Protein AF-A0A2V7YYT0-F1 (afdb_monomer_lite)

Structure (mmCIF, N/CA/C/O backbone):
data_AF-A0A2V7YYT0-F1
#
_entry.id   AF-A0A2V7YYT0-F1
#
loop_
_atom_site.group_PDB
_atom_site.id
_atom_site.type_symbol
_atom_site.label_atom_id
_atom_site.label_alt_id
_atom_site.label_comp_id
_atom_site.label_asym_id
_atom_site.label_entity_id
_atom_site.label_seq_id
_atom_site.pdbx_PDB_ins_code
_atom_site.Cartn_x
_atom_site.Cartn_y
_atom_site.Cartn_z
_atom_site.occupancy
_atom_site.B_iso_or_equiv
_atom_site.auth_seq_id
_atom_site.auth_comp_id
_atom_site.auth_asym_id
_atom_site.auth_atom_id
_atom_site.pdbx_PDB_model_num
ATOM 1 N N . MET A 1 1 ? 8.915 36.244 17.496 1.00 51.34 1 MET A N 1
ATOM 2 C CA . MET A 1 1 ? 7.707 35.453 17.807 1.00 51.34 1 MET A CA 1
ATOM 3 C C . MET A 1 1 ? 8.054 34.555 18.987 1.00 51.34 1 MET A C 1
ATOM 5 O O . MET A 1 1 ? 8.880 33.665 18.824 1.00 51.34 1 MET A O 1
ATOM 9 N N . GLU A 1 2 ? 7.574 34.876 20.192 1.00 51.69 2 GLU A N 1
ATOM 10 C CA . GLU A 1 2 ? 7.856 34.075 21.394 1.00 51.69 2 GLU A CA 1
ATOM 11 C C . GLU A 1 2 ? 7.259 32.673 21.225 1.00 51.69 2 GLU A C 1
ATOM 13 O O . GLU A 1 2 ? 6.093 32.536 20.855 1.00 51.69 2 GLU A O 1
ATOM 18 N N . ARG A 1 3 ? 8.057 31.622 21.455 1.00 56.03 3 ARG A N 1
ATOM 19 C CA . ARG A 1 3 ? 7.531 30.253 21.466 1.00 56.03 3 ARG A CA 1
ATOM 20 C C . ARG A 1 3 ? 6.535 30.138 22.625 1.00 56.03 3 ARG A C 1
ATOM 22 O O . ARG A 1 3 ? 6.906 30.515 23.739 1.00 56.03 3 ARG A O 1
ATOM 29 N N . PRO A 1 4 ? 5.318 29.616 22.404 1.00 59.81 4 PRO A N 1
ATOM 30 C CA . PRO A 1 4 ? 4.371 29.391 23.488 1.00 59.81 4 PRO A CA 1
ATOM 31 C C . PRO A 1 4 ? 5.014 28.490 24.551 1.00 59.81 4 PRO A C 1
ATOM 33 O O . PRO A 1 4 ? 5.373 27.342 24.288 1.00 59.81 4 PRO A O 1
ATOM 36 N N . ARG A 1 5 ? 5.229 29.049 25.747 1.00 57.53 5 ARG A N 1
ATOM 37 C CA . ARG A 1 5 ? 5.761 28.323 26.905 1.00 57.53 5 ARG A CA 1
ATOM 38 C C . ARG A 1 5 ? 4.632 27.464 27.481 1.00 57.53 5 ARG A C 1
ATOM 40 O O . ARG A 1 5 ? 3.531 27.968 27.667 1.00 57.53 5 ARG A O 1
ATOM 47 N N . GLY A 1 6 ? 4.908 26.192 27.770 1.00 76.25 6 GLY A N 1
ATOM 48 C CA . GLY A 1 6 ? 3.960 25.297 28.449 1.00 76.25 6 GLY A CA 1
ATOM 49 C C . GLY A 1 6 ? 3.111 24.390 27.552 1.00 76.25 6 GLY A C 1
ATOM 50 O O . GLY A 1 6 ? 2.166 23.790 28.052 1.00 76.25 6 GLY A O 1
ATOM 51 N N . ILE A 1 7 ? 3.427 24.247 26.259 1.00 82.19 7 ILE A N 1
ATOM 52 C CA . ILE A 1 7 ? 2.789 23.209 25.434 1.00 82.19 7 ILE A CA 1
ATOM 53 C C . ILE A 1 7 ? 3.370 21.851 25.817 1.00 82.19 7 ILE A C 1
ATOM 55 O O . ILE A 1 7 ? 4.554 21.584 25.609 1.00 82.19 7 ILE A O 1
ATOM 59 N N . GLU A 1 8 ? 2.524 20.990 26.366 1.00 87.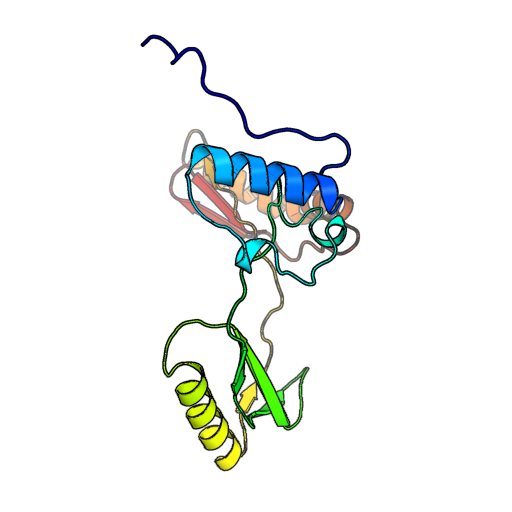75 8 GLU A N 1
ATOM 60 C CA . GLU A 1 8 ? 2.893 19.619 26.672 1.00 87.75 8 GLU A CA 1
ATOM 61 C C . GLU A 1 8 ? 2.964 18.773 25.396 1.00 87.75 8 GLU A C 1
ATOM 63 O O . GLU A 1 8 ? 2.088 18.836 24.532 1.00 87.75 8 GLU A O 1
ATOM 68 N N . LEU A 1 9 ? 4.025 17.978 25.272 1.00 91.88 9 LEU A N 1
ATOM 69 C CA . LEU A 1 9 ? 4.247 17.113 24.119 1.00 91.88 9 LEU A CA 1
ATOM 70 C C . LEU A 1 9 ? 3.553 15.760 24.308 1.00 91.88 9 LEU A C 1
ATOM 72 O O . LEU A 1 9 ? 3.385 15.289 25.432 1.00 91.88 9 LEU A O 1
ATOM 76 N N . VAL A 1 10 ? 3.218 15.103 23.194 1.00 94.06 10 VAL A N 1
ATOM 77 C CA . VAL A 1 10 ? 2.684 13.733 23.206 1.00 94.06 10 VAL A CA 1
ATOM 78 C C . VAL A 1 10 ? 3.658 12.801 23.952 1.00 94.06 10 VAL A C 1
ATOM 80 O O . VAL A 1 10 ? 4.853 12.810 23.630 1.00 94.06 10 VAL A O 1
ATOM 83 N N . PRO A 1 11 ? 3.191 11.980 24.916 1.00 93.12 11 PRO A N 1
ATOM 84 C CA . PRO A 1 11 ? 4.057 11.119 25.708 1.00 93.12 11 PRO A CA 1
ATOM 85 C C . PRO A 1 11 ? 4.829 10.123 24.843 1.00 93.12 11 PRO A C 1
ATOM 87 O O . PRO A 1 11 ? 4.240 9.261 24.183 1.00 93.12 11 PRO A O 1
ATOM 90 N N . ARG A 1 12 ? 6.160 10.206 24.902 1.00 91.19 12 ARG A N 1
ATOM 91 C CA . ARG A 1 12 ? 7.058 9.169 24.387 1.00 91.19 12 ARG A CA 1
ATOM 92 C C . ARG A 1 12 ? 7.276 8.134 25.481 1.00 91.19 12 ARG A C 1
ATOM 94 O O . ARG A 1 12 ? 7.637 8.493 26.597 1.00 91.19 12 ARG A O 1
ATOM 101 N N . LEU A 1 13 ? 6.993 6.879 25.161 1.00 90.81 13 LEU A N 1
ATOM 102 C CA . LEU A 1 13 ? 6.992 5.759 26.097 1.00 90.81 13 LEU A CA 1
ATOM 103 C C . LEU A 1 13 ? 7.980 4.714 25.584 1.00 90.81 13 LEU A C 1
ATOM 105 O O . LEU A 1 13 ? 7.958 4.434 24.387 1.00 90.81 13 LEU A O 1
ATOM 109 N N . ASP A 1 14 ? 8.808 4.153 26.464 1.00 88.88 14 ASP A N 1
ATOM 110 C CA . ASP A 1 14 ? 9.845 3.184 26.074 1.00 88.88 14 ASP A CA 1
ATOM 111 C C . ASP A 1 14 ? 9.228 1.914 25.469 1.00 88.88 14 ASP A C 1
ATOM 113 O O . ASP A 1 14 ? 9.654 1.435 24.421 1.00 88.88 14 ASP A O 1
ATOM 117 N N . ASP A 1 15 ? 8.138 1.434 26.066 1.00 90.62 15 ASP A N 1
ATOM 118 C CA . ASP A 1 15 ? 7.326 0.336 25.546 1.00 90.62 15 ASP A CA 1
ATOM 119 C C . ASP A 1 15 ? 6.125 0.871 24.752 1.00 90.62 15 ASP A C 1
ATOM 121 O O . ASP A 1 15 ? 4.969 0.763 25.156 1.00 90.62 15 ASP A O 1
ATOM 125 N N . ALA A 1 16 ? 6.393 1.551 23.637 1.00 91.44 16 ALA A N 1
ATOM 126 C CA . ALA A 1 16 ? 5.379 2.314 22.908 1.00 91.44 16 ALA A CA 1
ATOM 127 C C . ALA A 1 16 ? 4.196 1.484 22.357 1.00 91.44 16 ALA A C 1
ATOM 129 O O . ALA A 1 16 ? 3.174 2.059 21.978 1.00 91.44 16 ALA A O 1
ATOM 130 N N . TYR A 1 17 ? 4.290 0.164 22.282 1.00 96.25 17 TYR A N 1
ATOM 131 C CA . TYR A 1 17 ? 3.288 -0.644 21.586 1.00 96.25 17 TYR A CA 1
ATOM 132 C C . TYR A 1 17 ? 2.515 -1.581 22.510 1.00 96.25 17 TYR A C 1
ATOM 134 O O . TYR A 1 17 ? 1.560 -2.206 22.057 1.00 96.25 17 TYR A O 1
ATOM 142 N N . SER A 1 18 ? 2.812 -1.614 23.812 1.00 96.31 18 SER A N 1
ATOM 143 C CA . SER A 1 18 ? 1.952 -2.333 24.749 1.00 96.31 18 SER A CA 1
ATOM 144 C C . SER A 1 18 ? 0.575 -1.697 24.902 1.00 96.31 18 SER A C 1
ATOM 146 O O . SER A 1 18 ? 0.373 -0.485 24.753 1.00 96.31 18 SER A O 1
ATOM 148 N N . ALA A 1 19 ? -0.393 -2.540 25.266 1.00 95.31 19 ALA A N 1
ATOM 149 C CA . ALA A 1 19 ? -1.761 -2.119 25.545 1.00 95.31 19 ALA A CA 1
ATOM 150 C C . ALA A 1 19 ? -1.822 -1.004 26.607 1.00 95.31 19 ALA A C 1
ATOM 152 O O . ALA A 1 19 ? -2.634 -0.084 26.487 1.00 95.31 19 ALA A O 1
ATOM 153 N N . GLU A 1 20 ? -0.941 -1.047 27.612 1.00 95.94 20 GLU A N 1
ATOM 154 C CA . GLU A 1 20 ? -0.853 -0.018 28.649 1.00 95.94 20 GLU A CA 1
ATOM 155 C C . GLU A 1 20 ? -0.394 1.327 28.078 1.00 95.94 20 GLU A C 1
ATOM 157 O O . GLU A 1 20 ? -1.047 2.346 28.313 1.00 95.94 20 GLU A O 1
ATOM 162 N N . SER A 1 21 ? 0.680 1.338 27.287 1.00 97.06 21 SER A N 1
ATOM 163 C CA . SER A 1 21 ? 1.203 2.550 26.652 1.00 97.06 21 SER A CA 1
ATOM 164 C C . SER A 1 21 ? 0.218 3.177 25.672 1.00 97.06 21 SER A C 1
ATOM 166 O O . SER A 1 21 ? 0.033 4.399 25.672 1.00 97.06 21 SER A O 1
ATOM 168 N N . ILE A 1 22 ? -0.464 2.348 24.879 1.00 97.44 22 ILE A N 1
ATOM 169 C CA . ILE A 1 22 ? -1.539 2.784 23.981 1.00 97.44 22 ILE A CA 1
ATOM 170 C C . ILE A 1 22 ? -2.674 3.424 24.788 1.00 97.44 22 ILE A C 1
ATOM 172 O O . ILE A 1 22 ? -3.104 4.541 24.489 1.00 97.44 22 ILE A O 1
ATOM 176 N N . ALA A 1 23 ? -3.136 2.757 25.850 1.00 96.69 23 ALA A N 1
ATOM 177 C CA . ALA A 1 23 ? -4.201 3.273 26.704 1.00 96.69 23 ALA A CA 1
ATOM 178 C C . ALA A 1 23 ? -3.786 4.553 27.446 1.00 96.69 23 ALA A C 1
ATOM 180 O O . ALA A 1 23 ? -4.596 5.468 27.586 1.00 96.69 23 ALA A O 1
ATOM 181 N N . ARG A 1 24 ? -2.528 4.652 27.890 1.00 97.31 24 ARG A N 1
ATOM 182 C CA . ARG A 1 24 ? -1.974 5.849 28.535 1.00 97.31 24 ARG A CA 1
ATOM 183 C C . ARG A 1 24 ? -1.953 7.034 27.576 1.00 97.31 24 ARG A C 1
ATOM 185 O O . ARG A 1 24 ? -2.376 8.118 27.966 1.00 97.31 24 ARG A O 1
ATOM 192 N N . ARG A 1 25 ? -1.514 6.839 26.327 1.00 97.44 25 ARG A N 1
ATOM 193 C CA . ARG A 1 25 ? -1.573 7.897 25.306 1.00 97.44 25 ARG A CA 1
ATOM 194 C C . ARG A 1 25 ? -3.003 8.285 24.951 1.00 97.44 25 ARG A C 1
ATOM 196 O O . ARG A 1 25 ? -3.270 9.473 24.795 1.00 97.44 25 ARG A O 1
ATOM 203 N N . ARG A 1 26 ? -3.923 7.318 24.876 1.00 97.56 26 ARG A N 1
ATOM 204 C CA . ARG A 1 26 ? -5.348 7.603 24.663 1.00 97.56 26 ARG A CA 1
ATOM 205 C C . ARG A 1 26 ? -5.920 8.468 25.790 1.00 97.56 26 ARG A C 1
ATOM 207 O O . ARG A 1 26 ? -6.460 9.526 25.500 1.00 97.56 26 ARG A O 1
ATOM 214 N N . ARG A 1 27 ? -5.710 8.091 27.057 1.00 97.31 2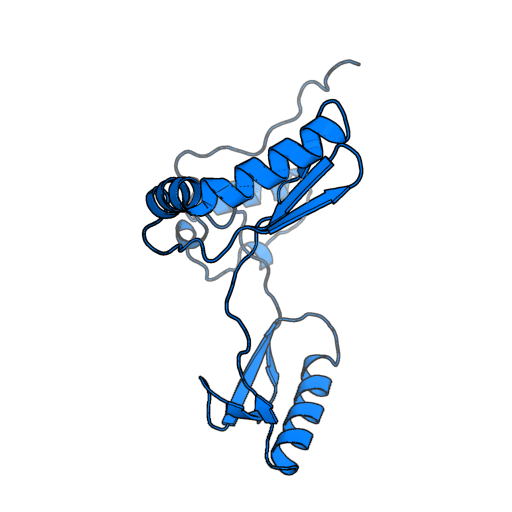7 ARG A N 1
ATOM 215 C CA . ARG A 1 27 ? -6.148 8.899 28.212 1.00 97.31 27 ARG A CA 1
ATOM 216 C C . ARG A 1 27 ? -5.560 10.307 28.183 1.00 97.31 27 ARG A C 1
ATOM 218 O O . ARG A 1 27 ? -6.279 11.277 28.378 1.00 97.31 27 ARG A O 1
ATOM 225 N N . TRP A 1 28 ? -4.271 10.422 27.857 1.00 97.25 28 TRP A N 1
ATOM 226 C CA . TRP A 1 28 ? -3.597 11.714 27.741 1.00 97.25 28 TRP A CA 1
ATOM 227 C C . TRP A 1 28 ? -4.290 12.644 26.728 1.00 97.25 28 TRP A C 1
ATOM 229 O O . TRP A 1 28 ? -4.472 13.828 27.013 1.00 97.25 28 TRP A O 1
ATOM 239 N N . ILE A 1 29 ? -4.720 12.144 25.563 1.00 97.25 29 ILE A N 1
ATOM 240 C CA . ILE A 1 29 ? -5.427 12.992 24.589 1.00 97.25 29 ILE A CA 1
ATOM 241 C C . ILE A 1 29 ? -6.892 13.249 24.986 1.00 97.25 29 ILE A C 1
ATOM 243 O O . ILE A 1 29 ? -7.389 14.354 24.761 1.00 97.25 29 ILE A O 1
ATOM 247 N N . GLU A 1 30 ? -7.570 12.292 25.627 1.00 97.62 30 GLU A N 1
ATOM 248 C CA . GLU A 1 30 ? -8.933 12.473 26.159 1.00 97.62 30 GLU A CA 1
ATOM 249 C C . GLU A 1 30 ? -8.979 13.597 27.209 1.00 97.62 30 GLU A C 1
ATOM 251 O O . GLU A 1 30 ? -9.797 14.506 27.098 1.00 97.62 30 GLU A O 1
ATOM 256 N N . GLU A 1 31 ? -8.042 13.616 28.163 1.00 96.75 31 GLU A N 1
ATOM 257 C CA . GLU A 1 31 ? -7.941 14.653 29.207 1.00 96.75 31 GLU A CA 1
ATOM 258 C C . GLU A 1 31 ? -7.771 16.070 28.638 1.00 96.75 31 GLU A C 1
ATOM 260 O O . GLU A 1 31 ? -8.268 17.039 29.207 1.00 96.75 31 GLU A O 1
ATOM 265 N N . ARG A 1 32 ? -7.067 16.200 27.509 1.00 95.12 32 ARG A N 1
ATOM 266 C CA . ARG A 1 32 ? -6.755 17.499 26.884 1.00 95.12 32 ARG A CA 1
ATOM 267 C C . ARG A 1 32 ? -7.850 18.001 25.960 1.00 95.12 32 ARG A C 1
ATOM 269 O O . ARG A 1 32 ? -7.988 19.206 25.778 1.00 95.12 32 ARG A O 1
ATOM 276 N N . THR A 1 33 ? -8.592 17.086 25.348 1.00 95.75 33 THR A N 1
ATOM 277 C CA . THR A 1 33 ? -9.635 17.423 24.370 1.00 95.75 33 THR A CA 1
ATOM 278 C C . THR A 1 33 ? -11.035 17.406 24.973 1.00 95.75 33 THR A C 1
ATOM 280 O O . THR A 1 33 ? -11.950 17.980 24.389 1.00 95.75 33 THR A O 1
ATOM 283 N N . GLY A 1 34 ? -11.223 16.734 26.113 1.00 96.75 34 GLY A N 1
ATOM 284 C CA . GLY A 1 34 ? -12.538 16.441 26.683 1.00 96.75 34 GLY A CA 1
ATOM 285 C C . GLY A 1 34 ? -13.351 15.425 25.870 1.00 96.75 34 GLY A C 1
ATOM 286 O O . GLY A 1 34 ? -14.498 15.149 26.218 1.00 96.75 34 GLY A O 1
ATOM 287 N N . ALA A 1 35 ? -12.794 14.871 24.787 1.00 97.06 35 ALA A N 1
ATOM 288 C CA . ALA A 1 35 ? -13.464 13.881 23.954 1.00 97.06 35 ALA A CA 1
ATOM 289 C C . ALA A 1 35 ? -13.362 12.481 24.574 1.00 97.06 35 ALA A C 1
ATOM 291 O O . ALA A 1 35 ? -12.360 12.138 25.194 1.00 97.06 35 ALA A O 1
ATOM 292 N N . SER A 1 36 ? -14.378 11.646 24.347 1.00 96.81 36 SER A N 1
ATOM 293 C CA . SER A 1 36 ? -14.308 10.213 24.645 1.00 96.81 36 SER A CA 1
ATOM 294 C C . SER A 1 36 ? -13.848 9.439 23.413 1.00 96.81 36 SER A C 1
ATOM 296 O O . SER A 1 36 ? -14.412 9.584 22.328 1.00 96.81 36 SER A O 1
ATOM 298 N N . LEU A 1 37 ? -12.854 8.574 23.591 1.00 97.44 37 LEU A N 1
ATOM 299 C CA . LEU A 1 37 ? -12.274 7.720 22.557 1.00 97.44 37 LEU A CA 1
ATOM 300 C C . LEU A 1 37 ? -12.570 6.237 22.823 1.00 97.44 37 LEU A C 1
ATOM 302 O O . LEU A 1 37 ? -11.784 5.357 22.463 1.00 97.44 37 LEU A O 1
ATOM 306 N N . ALA A 1 38 ? -13.727 5.940 23.423 1.00 96.62 38 ALA A N 1
ATOM 307 C CA . ALA A 1 38 ? -14.129 4.583 23.793 1.00 96.62 38 ALA A CA 1
ATOM 308 C C . ALA A 1 38 ? -14.079 3.597 22.608 1.00 96.62 38 ALA A C 1
ATOM 310 O O . ALA A 1 38 ? -13.479 2.529 22.720 1.00 96.62 38 ALA A O 1
ATOM 311 N N . HIS A 1 39 ? -14.633 3.970 21.448 1.00 97.25 39 HIS A N 1
ATOM 312 C CA . HIS A 1 39 ? -14.637 3.108 20.256 1.00 97.25 39 HIS A CA 1
ATOM 313 C C . HIS A 1 39 ? -13.270 2.991 19.579 1.00 97.25 39 HIS A C 1
ATOM 315 O O . HIS A 1 39 ? -12.978 1.949 18.997 1.00 97.25 39 HIS A O 1
ATOM 321 N N . VAL A 1 40 ? -12.425 4.020 19.698 1.00 97.38 40 VAL A N 1
ATOM 322 C CA . VAL A 1 40 ? -11.028 3.959 19.244 1.00 97.38 40 VAL A CA 1
ATOM 323 C C . VAL A 1 40 ? -10.247 2.973 20.102 1.00 97.38 40 VAL A C 1
ATOM 325 O O . VAL A 1 40 ? -9.395 2.255 19.591 1.00 97.38 40 VAL A O 1
ATOM 328 N N . GLY A 1 41 ? -10.546 2.919 21.403 1.00 96.31 41 GLY A N 1
ATOM 329 C CA . GLY A 1 41 ? -9.909 2.012 22.347 1.00 96.31 41 GLY A CA 1
ATOM 330 C C . GLY A 1 41 ? -10.437 0.583 22.371 1.00 96.31 41 GLY A C 1
ATOM 331 O O . GLY A 1 41 ? -9.774 -0.280 22.943 1.00 96.31 41 GLY A O 1
ATOM 332 N N . ALA A 1 42 ? -11.580 0.329 21.739 1.00 96.19 42 ALA A N 1
ATOM 333 C CA . ALA A 1 42 ? -12.190 -0.986 21.600 1.00 96.19 42 ALA A CA 1
ATOM 334 C C . ALA A 1 42 ? -11.780 -1.629 20.265 1.00 96.19 42 ALA A C 1
ATOM 336 O O . ALA A 1 42 ? -12.567 -1.707 19.323 1.00 96.19 42 ALA A O 1
ATOM 337 N N . PHE A 1 43 ? -10.526 -2.069 20.182 1.00 94.88 43 PHE A N 1
ATOM 338 C CA . PHE A 1 43 ? -9.950 -2.700 18.994 1.00 94.88 43 PHE A CA 1
ATOM 339 C C . PHE A 1 43 ? -9.390 -4.083 19.330 1.00 94.88 43 PHE A C 1
ATOM 341 O O . PHE A 1 43 ? -9.001 -4.356 20.462 1.00 94.88 43 PHE A O 1
ATOM 348 N N . SER A 1 44 ? -9.340 -4.957 18.326 1.00 94.31 44 SER A N 1
ATOM 349 C CA . SER A 1 44 ? -8.812 -6.323 18.445 1.00 94.31 44 SER A CA 1
ATOM 350 C C . SER A 1 44 ? -7.380 -6.474 17.919 1.00 94.31 44 SER A C 1
ATOM 352 O O . SER A 1 44 ? -6.827 -7.571 17.950 1.00 94.31 44 SER A O 1
ATOM 354 N N . LEU A 1 45 ? -6.792 -5.403 17.376 1.00 93.19 45 LEU A N 1
ATOM 355 C CA . LEU A 1 45 ? -5.433 -5.420 16.844 1.00 93.19 45 LEU A CA 1
ATOM 356 C C . LEU A 1 45 ? -4.421 -5.439 17.992 1.00 93.19 45 LEU A C 1
ATOM 358 O O . LEU A 1 45 ? -4.415 -4.540 18.822 1.00 93.19 45 LEU A O 1
ATOM 362 N N . ASP A 1 46 ? -3.545 -6.438 18.012 1.00 93.38 46 ASP A N 1
ATOM 363 C CA . ASP A 1 46 ? -2.416 -6.454 18.938 1.00 93.38 46 ASP A CA 1
ATOM 364 C C . ASP A 1 46 ? -1.483 -5.258 18.681 1.00 93.38 46 ASP A C 1
ATOM 366 O O . ASP A 1 46 ? -1.173 -4.931 17.532 1.00 93.38 46 ASP A O 1
ATOM 370 N N . GLY A 1 47 ? -1.049 -4.600 19.753 1.00 94.00 47 GLY A N 1
ATOM 371 C CA . GLY A 1 47 ? -0.272 -3.370 19.681 1.00 94.00 47 GLY A CA 1
ATOM 372 C C . GLY A 1 47 ? 1.090 -3.568 19.017 1.00 94.00 47 GLY A C 1
ATOM 373 O O . GLY A 1 47 ? 1.504 -2.722 18.226 1.00 94.00 47 GLY A O 1
ATOM 374 N N . GLU A 1 48 ? 1.736 -4.725 19.195 1.00 94.62 48 GLU A N 1
ATOM 375 C CA . GLU A 1 48 ? 2.988 -5.031 18.485 1.00 94.62 48 GLU A CA 1
ATOM 376 C C . GLU A 1 48 ? 2.798 -5.124 16.966 1.00 94.62 48 GLU A C 1
ATOM 378 O O . GLU A 1 48 ? 3.694 -4.764 16.204 1.00 94.62 48 GLU A O 1
ATOM 383 N N . ARG A 1 49 ? 1.602 -5.492 16.488 1.00 95.25 49 ARG A N 1
ATOM 384 C CA . ARG A 1 49 ? 1.291 -5.481 15.047 1.00 95.25 49 ARG A CA 1
ATOM 385 C C . ARG A 1 49 ? 1.138 -4.067 14.482 1.00 95.25 49 ARG A C 1
ATOM 387 O O . ARG A 1 49 ? 1.130 -3.900 13.265 1.00 95.25 49 ARG A O 1
ATOM 394 N N . MET A 1 50 ? 1.031 -3.047 15.333 1.00 95.25 50 MET A N 1
ATOM 395 C CA . MET A 1 50 ? 1.041 -1.643 14.913 1.00 95.25 50 MET A CA 1
ATOM 396 C C . MET A 1 50 ? 2.465 -1.130 14.635 1.00 95.25 50 MET A C 1
ATOM 398 O O . MET A 1 50 ? 2.623 -0.101 13.975 1.00 95.25 50 MET A O 1
ATOM 402 N N . ARG A 1 51 ? 3.506 -1.843 15.087 1.00 94.81 51 ARG A N 1
ATOM 403 C CA . ARG A 1 51 ? 4.905 -1.451 14.888 1.00 94.81 51 ARG A CA 1
ATOM 404 C C . ARG A 1 51 ? 5.262 -1.428 13.402 1.00 94.81 51 ARG A C 1
ATOM 406 O O . ARG A 1 51 ? 5.054 -2.403 12.688 1.00 94.81 51 ARG A O 1
ATOM 413 N N . GLY A 1 52 ? 5.806 -0.297 12.953 1.00 94.88 52 GLY A N 1
ATOM 414 C CA . GLY A 1 52 ? 6.134 -0.052 11.544 1.00 94.88 52 GLY A CA 1
ATOM 415 C C . GLY A 1 52 ? 4.943 0.375 10.678 1.00 94.88 52 GLY A C 1
ATOM 416 O O . GLY A 1 52 ? 5.152 0.714 9.520 1.00 94.88 52 GLY A O 1
ATOM 417 N N . ASN A 1 53 ? 3.723 0.391 11.230 1.00 96.44 53 ASN A N 1
ATOM 418 C CA . ASN A 1 53 ? 2.518 0.858 10.539 1.00 96.44 53 ASN A CA 1
ATOM 419 C C . ASN A 1 53 ? 2.041 2.231 11.039 1.00 96.44 53 ASN A C 1
ATOM 421 O O . ASN A 1 53 ? 1.395 2.958 10.290 1.00 96.44 53 ASN A O 1
ATOM 425 N N . ILE A 1 54 ? 2.303 2.568 12.308 1.00 96.06 54 ILE A N 1
ATOM 426 C CA . ILE A 1 54 ? 1.890 3.838 12.920 1.00 96.06 54 ILE A CA 1
ATOM 427 C C . ILE A 1 54 ? 2.774 4.196 14.122 1.00 96.06 54 ILE A C 1
ATOM 429 O O . ILE A 1 54 ? 3.179 3.320 14.890 1.00 96.06 54 ILE A O 1
ATOM 433 N N . GLU A 1 55 ? 3.015 5.487 14.344 1.00 95.06 55 GLU A N 1
ATOM 434 C CA . GLU A 1 55 ? 3.650 6.011 15.555 1.00 95.06 55 GLU A CA 1
ATOM 435 C C . GLU A 1 55 ? 2.612 6.480 16.586 1.00 95.06 55 GLU A C 1
ATOM 437 O O . GLU A 1 55 ? 1.522 6.936 16.252 1.00 95.06 55 GLU A O 1
ATOM 442 N N . ASN A 1 56 ? 2.970 6.433 17.873 1.00 95.81 56 ASN A N 1
ATOM 443 C CA . ASN A 1 56 ? 2.119 6.898 18.977 1.00 95.81 56 ASN A CA 1
ATOM 444 C C . ASN A 1 56 ? 0.662 6.364 18.957 1.00 95.81 56 ASN A C 1
ATOM 446 O O . ASN A 1 56 ? -0.266 7.142 19.194 1.00 95.81 56 ASN A O 1
ATOM 450 N N . PRO A 1 57 ? 0.425 5.051 18.759 1.00 97.12 57 PRO A N 1
ATOM 451 C CA . PRO A 1 57 ? -0.929 4.498 18.674 1.00 97.12 57 PRO A CA 1
ATOM 452 C C . PRO A 1 57 ? -1.822 4.815 19.889 1.00 97.12 57 PRO A C 1
ATOM 454 O O . PRO A 1 57 ? -1.423 4.642 21.037 1.00 97.12 57 PRO A O 1
ATOM 457 N N . ILE A 1 58 ? -3.069 5.225 19.652 1.00 97.38 58 ILE A N 1
ATOM 458 C CA . ILE A 1 58 ? -4.104 5.383 20.703 1.00 97.38 58 ILE A CA 1
ATOM 459 C C . ILE A 1 58 ? -5.231 4.344 20.590 1.00 97.38 58 ILE A C 1
ATOM 461 O O . ILE A 1 58 ? -6.120 4.274 21.443 1.00 97.38 58 ILE A O 1
ATOM 465 N N . GLY A 1 59 ? -5.175 3.517 19.548 1.00 97.00 59 GLY A N 1
ATOM 466 C CA . GLY A 1 59 ? -6.146 2.487 19.216 1.00 97.00 59 GLY A CA 1
ATOM 467 C C . GLY A 1 59 ? -6.307 2.362 17.706 1.00 97.00 59 GLY A C 1
ATOM 468 O O . GLY A 1 59 ? -5.341 2.585 16.977 1.00 97.00 59 GLY A O 1
ATOM 469 N N . ALA A 1 60 ? -7.508 2.027 17.238 1.00 97.38 60 ALA A N 1
ATOM 470 C CA . ALA A 1 60 ? -7.794 1.869 15.813 1.00 97.38 60 ALA A CA 1
ATOM 471 C C . ALA A 1 60 ? -9.168 2.435 15.435 1.00 97.38 60 ALA A C 1
ATOM 473 O O . ALA A 1 60 ? -10.090 2.471 16.247 1.00 97.38 60 ALA A O 1
ATOM 474 N N . VAL A 1 61 ? -9.312 2.852 14.177 1.00 96.81 61 VAL A N 1
ATOM 475 C CA . VAL A 1 61 ? -10.617 3.171 13.585 1.00 96.81 61 VAL A CA 1
ATOM 476 C C . VAL A 1 61 ? -11.281 1.886 13.100 1.00 96.81 61 VAL A C 1
ATOM 478 O O . VAL A 1 61 ? -10.635 1.024 12.507 1.00 96.81 61 VAL A O 1
ATOM 481 N N . GLN A 1 62 ? -12.588 1.781 13.327 1.00 95.81 62 GLN A N 1
ATOM 482 C CA . GLN A 1 62 ? -13.418 0.720 12.766 1.00 95.81 62 GLN A CA 1
ATOM 483 C C . GLN A 1 62 ? -13.936 1.163 11.395 1.00 95.81 62 GLN A C 1
ATOM 485 O O . GLN A 1 62 ? -14.537 2.230 11.274 1.00 95.81 62 GLN A O 1
ATOM 490 N N . MET A 1 63 ? -13.707 0.346 10.369 1.00 97.19 63 MET A N 1
ATOM 491 C CA . MET A 1 63 ? -14.182 0.597 9.009 1.00 97.19 63 MET A CA 1
ATOM 492 C C . MET A 1 63 ? -15.289 -0.409 8.669 1.00 97.19 63 MET A C 1
ATOM 494 O O . MET A 1 63 ? -15.041 -1.612 8.801 1.00 97.19 63 MET A O 1
ATOM 498 N N . PRO A 1 64 ? -16.491 0.024 8.238 1.00 97.88 64 PRO A N 1
ATOM 499 C CA . PRO A 1 64 ? -17.517 -0.905 7.783 1.00 97.88 64 PRO A CA 1
ATOM 500 C C . PRO A 1 64 ? -17.004 -1.749 6.614 1.00 97.88 64 PRO A C 1
ATOM 502 O O . PRO A 1 64 ? -16.368 -1.232 5.695 1.00 97.88 64 PRO A O 1
ATOM 505 N N . LEU A 1 65 ? -17.288 -3.050 6.657 1.00 98.25 65 LEU A N 1
ATOM 506 C CA . LEU A 1 65 ? -16.834 -4.025 5.672 1.00 98.25 65 LEU A CA 1
ATOM 507 C C . LEU A 1 65 ? -18.044 -4.716 5.040 1.00 98.25 65 LEU A C 1
ATOM 509 O O . LEU A 1 65 ? -18.845 -5.337 5.738 1.00 98.25 65 LEU A O 1
ATOM 513 N N . GLY A 1 66 ? -18.173 -4.598 3.722 1.00 98.44 66 GLY A N 1
ATOM 514 C CA . GLY A 1 66 ? -19.173 -5.298 2.920 1.00 98.44 66 GLY A CA 1
ATOM 515 C C . GLY A 1 66 ? -18.545 -6.357 2.019 1.00 98.44 66 GLY A C 1
ATOM 516 O O . GLY A 1 66 ? -17.325 -6.439 1.890 1.00 98.44 66 GLY A O 1
ATOM 517 N N . VAL A 1 67 ? -19.389 -7.151 1.363 1.00 98.62 67 VAL A N 1
ATOM 518 C CA . VAL A 1 67 ? -18.975 -8.141 0.359 1.00 98.62 67 VAL A CA 1
ATOM 519 C C . VAL A 1 67 ? -19.767 -7.897 -0.923 1.00 98.62 67 VAL A C 1
ATOM 521 O O . VAL A 1 67 ? -20.992 -7.796 -0.875 1.00 98.62 67 VAL A O 1
ATOM 524 N N . ALA A 1 68 ? -19.074 -7.808 -2.058 1.00 98.69 68 ALA A N 1
ATOM 525 C CA . ALA A 1 68 ? -19.668 -7.691 -3.387 1.00 98.69 68 ALA A CA 1
ATOM 526 C C . ALA A 1 68 ? -19.362 -8.940 -4.227 1.00 98.69 68 ALA A C 1
ATOM 528 O O . ALA A 1 68 ? -18.253 -9.471 -4.195 1.00 98.69 68 ALA A O 1
ATOM 529 N N . GLY A 1 69 ? -20.346 -9.420 -4.983 1.00 98.00 69 GLY A N 1
ATOM 530 C CA . GLY A 1 69 ? -20.195 -10.576 -5.862 1.00 98.00 69 GLY A CA 1
ATOM 531 C C . GLY A 1 69 ? -21.527 -11.286 -6.114 1.00 98.00 69 GLY A C 1
ATOM 532 O O . GLY A 1 69 ? -22.569 -10.800 -5.674 1.00 98.00 69 GLY A O 1
ATOM 533 N N . PRO A 1 70 ? -21.514 -12.443 -6.793 1.00 98.38 70 PRO A N 1
ATOM 534 C CA . PRO A 1 70 ? -20.340 -13.117 -7.356 1.00 98.38 70 PRO A CA 1
ATOM 535 C C . PRO A 1 70 ? -19.737 -12.386 -8.567 1.00 98.38 70 PRO A C 1
ATOM 537 O O . PRO A 1 70 ? -20.471 -11.825 -9.383 1.00 98.38 70 PRO A O 1
ATOM 540 N N . LEU A 1 71 ? -18.409 -12.453 -8.709 1.00 98.62 71 LEU A N 1
ATOM 541 C CA . LEU A 1 71 ? -17.675 -12.087 -9.924 1.00 98.62 71 LEU A CA 1
ATOM 542 C C . LEU A 1 71 ? -16.967 -13.320 -10.500 1.00 98.62 71 LEU A C 1
ATOM 544 O O . LEU A 1 71 ? -16.027 -13.831 -9.893 1.00 98.62 71 LEU A O 1
ATOM 548 N N . LEU A 1 72 ? -17.404 -13.791 -11.665 1.00 98.75 72 LEU A N 1
ATOM 549 C CA . LEU A 1 72 ? -16.707 -14.819 -12.435 1.00 98.75 72 LEU A CA 1
ATOM 550 C C . LEU A 1 72 ? -15.533 -14.187 -13.191 1.00 98.75 72 LEU A C 1
ATOM 552 O O . LEU A 1 72 ? -15.737 -13.298 -14.017 1.00 98.75 72 LEU A O 1
ATOM 556 N N . VAL A 1 73 ? -14.320 -14.655 -12.907 1.00 98.50 73 VAL A N 1
ATOM 557 C CA . VAL A 1 73 ? -13.071 -14.175 -13.510 1.00 98.50 73 VAL A CA 1
ATOM 558 C C . VAL A 1 73 ? -12.396 -15.307 -14.277 1.00 98.50 73 VAL A C 1
ATOM 560 O O . VAL A 1 73 ? -12.251 -16.420 -13.766 1.00 98.50 73 VAL A O 1
ATOM 563 N N . GLU A 1 74 ? -11.944 -14.996 -15.487 1.00 98.00 74 GLU A N 1
ATOM 564 C CA . GLU A 1 74 ? -11.027 -15.803 -16.287 1.00 98.00 74 GLU A CA 1
ATOM 565 C C . GLU A 1 74 ? -9.747 -14.989 -16.515 1.00 98.00 74 GLU A C 1
ATOM 567 O O . GLU A 1 74 ? -9.682 -14.162 -17.424 1.00 98.00 74 GLU A O 1
ATOM 572 N N . GLY A 1 75 ? -8.732 -15.191 -15.676 1.00 97.19 75 GLY A N 1
ATOM 573 C CA . GLY A 1 75 ? -7.455 -14.505 -15.834 1.00 97.19 75 GLY A CA 1
ATOM 574 C C . GLY A 1 75 ? -6.227 -15.385 -15.677 1.00 97.19 75 GLY A C 1
ATOM 575 O O . GLY A 1 75 ? -6.315 -16.596 -15.439 1.00 97.19 75 GLY A O 1
ATOM 576 N N . ASP A 1 76 ? -5.068 -14.747 -15.831 1.00 96.44 76 ASP A N 1
ATOM 577 C CA . ASP A 1 76 ? -3.762 -15.415 -15.807 1.00 96.44 76 ASP A CA 1
ATOM 578 C C . ASP A 1 76 ? -3.445 -15.986 -14.415 1.00 96.44 76 ASP A C 1
ATOM 580 O O . ASP A 1 76 ? -2.956 -17.107 -14.296 1.00 96.44 76 ASP A O 1
ATOM 584 N N . HIS A 1 77 ? -3.808 -15.250 -13.359 1.00 96.06 77 HIS A N 1
ATOM 585 C CA . HIS A 1 77 ? -3.501 -15.593 -11.962 1.00 96.06 77 HIS A CA 1
ATOM 586 C C . HIS A 1 77 ? -4.729 -15.943 -11.108 1.00 96.06 77 HIS A C 1
ATOM 588 O O . HIS A 1 77 ? -4.586 -16.409 -9.980 1.00 96.06 77 HIS A O 1
ATOM 594 N N . ALA A 1 78 ? -5.941 -15.724 -11.622 1.00 96.19 78 ALA A N 1
ATOM 595 C CA . ALA A 1 78 ? -7.188 -15.974 -10.905 1.00 96.19 78 ALA A CA 1
ATOM 596 C C . ALA A 1 78 ? -8.246 -16.520 -11.866 1.00 96.19 78 ALA A C 1
ATOM 598 O O . ALA A 1 78 ? -8.556 -15.895 -12.880 1.00 96.19 78 ALA A O 1
ATOM 599 N N . ARG A 1 79 ? -8.808 -17.690 -11.548 1.00 97.94 79 ARG A N 1
ATOM 600 C CA . ARG A 1 79 ? -9.880 -18.320 -12.328 1.00 97.94 79 ARG A CA 1
ATOM 601 C C . ARG A 1 79 ? -10.952 -18.861 -11.399 1.00 97.94 79 ARG A C 1
ATOM 603 O O . ARG A 1 79 ? -10.645 -19.644 -10.504 1.00 97.94 79 ARG A O 1
ATOM 610 N N . GLY A 1 80 ? -12.196 -18.459 -11.628 1.00 98.12 80 GLY A N 1
ATOM 611 C CA . GLY A 1 80 ? -13.345 -18.909 -10.848 1.00 98.12 80 GLY A CA 1
ATOM 612 C C . GLY A 1 80 ? -14.224 -17.766 -10.361 1.00 98.12 80 GLY A C 1
ATOM 613 O O . GLY A 1 80 ? -14.169 -16.650 -10.874 1.00 98.12 80 GLY A O 1
ATOM 614 N N . THR A 1 81 ? 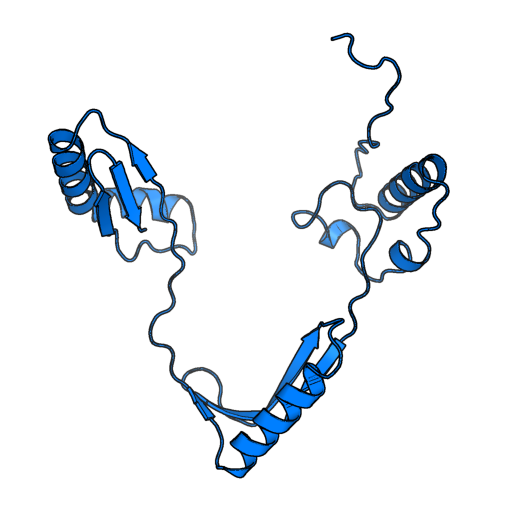-15.065 -18.070 -9.378 1.00 98.56 81 THR A N 1
ATOM 615 C CA . THR A 1 81 ? -16.037 -17.129 -8.818 1.00 98.56 81 THR A CA 1
ATOM 616 C C . THR A 1 81 ? -15.513 -16.524 -7.525 1.00 98.56 81 THR A C 1
ATOM 618 O O . THR A 1 81 ? -15.187 -17.250 -6.587 1.00 98.56 81 THR A O 1
ATOM 621 N N . PHE A 1 82 ? -15.494 -15.196 -7.457 1.00 98.56 82 PHE A N 1
ATOM 622 C CA . PHE A 1 82 ? -14.975 -14.443 -6.321 1.00 98.56 82 PHE A CA 1
ATOM 623 C C . PHE A 1 82 ? -16.064 -13.621 -5.630 1.00 98.56 82 PHE A C 1
ATOM 625 O O . PHE A 1 82 ? -16.994 -13.114 -6.263 1.00 98.56 82 PHE A O 1
ATOM 632 N N . TYR A 1 83 ? -15.898 -13.469 -4.318 1.00 98.56 83 TYR A N 1
ATOM 633 C CA . TYR A 1 83 ? -16.658 -12.567 -3.462 1.00 98.56 83 TYR A CA 1
ATOM 634 C C . TYR A 1 83 ? -15.664 -11.588 -2.845 1.00 98.56 83 TYR A C 1
ATOM 636 O O . TYR A 1 83 ? -14.768 -11.991 -2.104 1.00 98.56 83 TYR A O 1
ATOM 644 N N . VAL A 1 84 ? -15.779 -10.317 -3.214 1.00 98.38 84 VAL A N 1
ATOM 645 C CA . VAL A 1 84 ? -14.757 -9.305 -2.951 1.00 98.38 84 VAL A CA 1
ATOM 646 C C . VAL A 1 84 ? -15.133 -8.508 -1.700 1.00 98.38 84 VAL A C 1
ATOM 648 O O . VAL A 1 84 ? -16.196 -7.877 -1.690 1.00 98.38 84 VAL A O 1
ATOM 651 N N . PRO A 1 85 ? -14.299 -8.514 -0.644 1.00 98.56 85 PRO A N 1
ATOM 652 C CA . PRO A 1 85 ? -14.506 -7.658 0.516 1.00 98.56 85 PRO A CA 1
ATOM 653 C C . PRO A 1 85 ? -14.196 -6.195 0.166 1.00 98.56 85 PRO A C 1
ATOM 655 O O . PRO A 1 85 ? -13.173 -5.905 -0.450 1.00 98.56 85 PRO A O 1
ATOM 658 N N . LEU A 1 86 ? -15.064 -5.270 0.579 1.00 98.56 86 LEU A N 1
ATOM 659 C CA . LEU A 1 86 ? -14.925 -3.829 0.345 1.00 98.56 86 LEU A CA 1
ATOM 660 C C . LEU A 1 86 ? -15.105 -3.069 1.664 1.00 98.56 86 LEU A C 1
ATOM 662 O O . LEU A 1 86 ? -16.180 -3.117 2.263 1.00 98.56 86 LEU A O 1
ATOM 666 N N . ALA A 1 87 ? -14.061 -2.373 2.116 1.00 98.38 87 ALA A N 1
ATOM 667 C CA . ALA A 1 87 ? -14.097 -1.537 3.315 1.00 98.38 87 ALA A CA 1
ATOM 668 C C . ALA A 1 87 ? -14.425 -0.087 2.923 1.00 98.38 87 ALA A C 1
ATOM 670 O O . ALA A 1 87 ? -13.660 0.530 2.184 1.00 98.38 87 ALA A O 1
ATOM 671 N N . THR A 1 88 ? -15.569 0.449 3.357 1.00 98.25 88 THR A N 1
ATOM 672 C CA . THR A 1 88 ? -16.027 1.787 2.943 1.00 98.25 88 THR A CA 1
ATOM 673 C C . THR A 1 88 ? -17.062 2.378 3.902 1.00 98.25 88 THR A C 1
ATOM 675 O O . THR A 1 88 ? -17.833 1.651 4.525 1.00 98.25 88 THR A O 1
ATOM 678 N N . THR A 1 89 ? -17.117 3.707 3.982 1.00 98.06 89 THR A N 1
ATOM 679 C CA . THR A 1 89 ? -18.224 4.463 4.595 1.00 98.06 89 THR A CA 1
ATOM 680 C C . THR A 1 89 ? -19.180 5.059 3.555 1.00 98.06 89 THR A C 1
ATOM 682 O O . THR A 1 89 ? -20.211 5.621 3.924 1.00 98.06 89 THR A O 1
ATOM 685 N N . GLU A 1 90 ? -18.869 4.940 2.260 1.00 98.38 90 GLU A N 1
ATOM 686 C CA . GLU A 1 90 ? -19.688 5.473 1.173 1.00 98.38 90 GLU A CA 1
ATOM 687 C C . GLU A 1 90 ? -20.937 4.609 0.952 1.00 98.38 90 GLU A C 1
ATOM 689 O O . GLU A 1 90 ? -20.867 3.411 0.652 1.00 98.38 90 GLU A O 1
ATOM 694 N N . GLY A 1 91 ? -22.108 5.237 1.081 1.00 97.38 91 GLY A N 1
ATOM 695 C CA . GLY A 1 91 ? -23.389 4.592 0.818 1.00 97.38 91 GLY A CA 1
ATOM 696 C C . GLY A 1 91 ? -23.501 4.103 -0.628 1.00 97.38 91 GLY A C 1
ATOM 697 O O . GLY A 1 91 ? -22.971 4.705 -1.553 1.00 97.38 91 GLY A O 1
ATOM 698 N N . ALA A 1 92 ? -24.224 3.001 -0.832 1.00 97.44 92 ALA A N 1
ATOM 699 C CA . ALA A 1 92 ? -24.480 2.375 -2.135 1.00 97.44 92 ALA A CA 1
ATOM 700 C C . ALA A 1 92 ? -23.259 1.833 -2.909 1.00 97.44 92 ALA A C 1
ATOM 702 O O . ALA A 1 92 ? -23.481 1.042 -3.828 1.00 97.44 92 ALA A O 1
ATOM 703 N N . LEU A 1 93 ? -22.010 2.148 -2.536 1.00 98.44 93 LEU A N 1
ATOM 704 C CA . LEU A 1 93 ? -20.805 1.689 -3.243 1.00 98.44 93 LEU A CA 1
ATOM 705 C C . LEU A 1 93 ? -20.779 0.160 -3.393 1.00 98.44 93 LEU A C 1
ATOM 707 O O . LEU A 1 93 ? -20.752 -0.354 -4.511 1.00 98.44 93 LEU A O 1
ATOM 711 N N . VAL A 1 94 ? -20.894 -0.574 -2.279 1.00 98.62 94 VAL A N 1
ATOM 712 C CA . VAL A 1 94 ? -20.876 -2.051 -2.271 1.00 98.62 94 VAL A CA 1
ATOM 713 C C . VAL A 1 94 ? -21.984 -2.628 -3.159 1.00 98.62 94 VAL A C 1
ATOM 715 O O . VAL A 1 94 ? -21.731 -3.507 -3.979 1.00 98.62 94 VAL A O 1
ATOM 718 N N . ARG A 1 95 ? -23.203 -2.083 -3.058 1.00 98.19 95 ARG A N 1
ATOM 719 C CA . ARG A 1 95 ? -24.366 -2.520 -3.849 1.00 98.19 95 ARG A CA 1
ATOM 720 C C . ARG A 1 95 ? -24.210 -2.212 -5.339 1.00 98.19 95 ARG A C 1
ATOM 722 O O . ARG A 1 95 ? -24.676 -2.974 -6.186 1.00 98.19 95 ARG A O 1
ATOM 729 N N . SER A 1 96 ? -23.580 -1.090 -5.671 1.00 98.50 96 SER A N 1
ATOM 730 C CA . SER A 1 96 ? -23.303 -0.713 -7.055 1.00 98.50 96 SER A CA 1
ATOM 731 C C . SER A 1 96 ? -22.308 -1.685 -7.694 1.00 98.50 96 SER A C 1
ATOM 733 O O . SER A 1 96 ? -22.585 -2.215 -8.773 1.00 98.50 96 SER A O 1
ATOM 735 N N . TYR A 1 97 ? -21.212 -1.996 -6.989 1.00 98.50 97 TYR A N 1
ATOM 736 C CA . TYR A 1 97 ? -20.230 -2.994 -7.421 1.00 98.50 97 TYR A CA 1
ATOM 737 C C . TYR A 1 97 ? -20.846 -4.391 -7.540 1.00 98.50 97 TYR A C 1
ATOM 739 O O . TYR A 1 97 ? -20.680 -5.031 -8.574 1.00 98.50 97 TYR A O 1
ATOM 747 N N . GLU A 1 98 ? -21.622 -4.840 -6.547 1.00 98.69 98 GLU A N 1
ATOM 748 C CA . GLU A 1 98 ? -22.343 -6.121 -6.592 1.00 98.69 98 GLU A CA 1
ATOM 749 C C . GLU A 1 98 ? -23.196 -6.240 -7.864 1.00 98.69 98 GLU A C 1
ATOM 751 O O . GLU A 1 98 ? -23.097 -7.229 -8.590 1.00 98.69 98 GLU A O 1
ATOM 756 N N . ARG A 1 99 ? -23.992 -5.212 -8.189 1.00 98.62 99 ARG A N 1
ATOM 757 C CA . ARG A 1 99 ? -24.837 -5.213 -9.393 1.00 98.62 99 ARG A CA 1
ATOM 758 C C . ARG A 1 99 ? -24.013 -5.368 -10.675 1.00 98.62 99 ARG A C 1
ATOM 760 O O . ARG A 1 99 ? -24.415 -6.128 -11.554 1.00 98.62 99 ARG A O 1
ATOM 767 N N . GLY A 1 100 ? -22.879 -4.672 -10.777 1.00 98.50 100 GLY A N 1
ATOM 768 C CA . GLY A 1 100 ? -21.958 -4.800 -11.910 1.00 98.50 100 GLY A CA 1
ATOM 769 C C . GLY A 1 100 ? -21.325 -6.191 -12.000 1.00 98.50 100 GLY A C 1
ATOM 770 O O . GLY A 1 100 ? -21.325 -6.798 -13.069 1.00 98.50 100 GLY A O 1
ATOM 771 N N . MET A 1 101 ? -20.864 -6.738 -10.872 1.00 98.69 101 MET A N 1
ATOM 772 C CA . MET A 1 101 ? -20.268 -8.076 -10.798 1.00 98.69 101 MET A CA 1
ATOM 773 C C . MET A 1 101 ? -21.262 -9.175 -11.189 1.00 98.69 101 MET A C 1
ATOM 775 O O . MET A 1 101 ? -20.926 -10.063 -11.972 1.00 98.69 101 MET A O 1
ATOM 779 N N . VAL A 1 102 ? -22.508 -9.083 -10.716 1.00 98.69 102 VAL A N 1
ATOM 780 C CA . VAL A 1 102 ? -23.582 -10.012 -11.094 1.00 98.69 102 VAL A CA 1
ATOM 781 C C . VAL A 1 102 ? -23.889 -9.913 -12.587 1.00 98.69 102 VAL A C 1
ATOM 783 O O . VAL A 1 102 ? -24.063 -10.943 -13.239 1.00 98.69 102 VAL A O 1
ATOM 786 N N . ALA A 1 103 ? -23.945 -8.697 -13.140 1.00 98.69 103 ALA A N 1
ATOM 787 C CA . ALA A 1 103 ? -24.178 -8.495 -14.568 1.00 98.69 103 ALA A CA 1
ATOM 788 C C . ALA A 1 103 ? -23.061 -9.123 -15.420 1.00 98.69 103 ALA A C 1
ATOM 790 O O . ALA A 1 103 ? -23.364 -9.894 -16.329 1.00 98.69 103 ALA A O 1
ATOM 791 N N . LEU A 1 104 ? -21.792 -8.872 -15.079 1.00 98.44 104 LEU A N 1
ATOM 792 C CA . LEU A 1 104 ? -20.632 -9.470 -15.753 1.00 98.44 104 LEU A CA 1
ATOM 793 C C . LEU A 1 104 ? -20.640 -10.996 -15.657 1.00 98.44 104 LEU A C 1
ATOM 795 O O . LEU A 1 104 ? -20.490 -11.683 -16.663 1.00 98.44 104 LEU A O 1
ATOM 799 N N . THR A 1 105 ? -20.883 -11.539 -14.465 1.00 98.56 105 THR A N 1
ATOM 800 C CA . THR A 1 105 ? -20.947 -12.990 -14.246 1.00 98.56 105 THR A CA 1
ATOM 801 C C . THR A 1 105 ? -22.029 -13.644 -15.098 1.00 98.56 105 THR A C 1
ATOM 803 O O . THR A 1 105 ? -21.781 -14.660 -15.743 1.00 98.56 105 THR A O 1
ATOM 806 N N . ARG A 1 106 ? -23.222 -13.041 -15.160 1.00 98.44 106 ARG A N 1
ATOM 807 C CA . ARG A 1 106 ? -24.319 -13.531 -16.009 1.00 98.44 106 ARG A CA 1
ATOM 808 C C . ARG A 1 106 ? -24.013 -13.421 -17.503 1.00 98.44 106 ARG A C 1
ATOM 810 O O . ARG A 1 106 ? -24.561 -14.198 -18.275 1.00 98.44 106 ARG A O 1
ATOM 817 N N . ALA A 1 107 ? -23.145 -12.493 -17.897 1.00 98.44 107 ALA A N 1
ATOM 818 C CA . ALA A 1 107 ? -22.687 -12.322 -19.273 1.00 98.44 107 ALA A CA 1
ATOM 819 C C . ALA A 1 107 ? -21.519 -13.255 -19.663 1.00 98.44 107 ALA A C 1
ATOM 821 O O . ALA A 1 107 ? -21.001 -13.136 -20.769 1.00 98.44 107 ALA A O 1
ATOM 822 N N . GLY A 1 108 ? -21.111 -14.185 -18.789 1.00 97.94 108 GLY A N 1
ATOM 823 C CA . GLY A 1 108 ? -20.021 -15.134 -19.051 1.00 97.94 108 GLY A CA 1
ATOM 824 C C . GLY A 1 108 ? -18.717 -14.833 -18.309 1.00 97.94 108 GLY A C 1
ATOM 825 O O . GLY A 1 108 ? -17.751 -15.572 -18.469 1.00 97.94 108 GLY A O 1
ATOM 826 N N . GLY A 1 109 ? -18.698 -13.803 -17.460 1.00 98.12 109 GLY A N 1
ATOM 827 C CA . GLY A 1 109 ? -17.543 -13.426 -16.649 1.00 98.12 109 GLY A CA 1
ATOM 828 C C . GLY A 1 109 ? -16.639 -12.380 -17.300 1.00 98.12 109 GLY A C 1
ATOM 829 O O . GLY A 1 109 ? -16.852 -11.942 -18.429 1.00 98.12 109 GLY A O 1
ATOM 830 N N . ALA A 1 110 ? -15.631 -11.948 -16.545 1.00 98.06 110 ALA A N 1
ATOM 831 C CA . ALA A 1 110 ? -14.628 -10.988 -16.988 1.00 98.06 110 ALA A CA 1
ATOM 832 C C . ALA A 1 110 ? -13.324 -11.705 -17.356 1.00 98.06 110 ALA A C 1
ATOM 834 O O . ALA A 1 110 ? -12.783 -12.460 -16.545 1.00 98.06 110 ALA A O 1
ATOM 835 N N . ARG A 1 111 ? -12.796 -11.425 -18.555 1.00 98.06 111 ARG A N 1
ATOM 836 C CA . ARG A 1 111 ? -11.455 -11.855 -18.961 1.00 98.06 111 ARG A CA 1
ATOM 837 C C . ARG A 1 111 ? -10.437 -10.783 -18.605 1.00 98.06 111 ARG A C 1
ATOM 839 O O . ARG A 1 111 ? -10.615 -9.629 -18.989 1.00 98.06 111 ARG A O 1
ATOM 846 N N . VAL A 1 112 ? -9.393 -11.160 -17.874 1.00 97.00 112 VAL A N 1
ATOM 847 C CA . VAL A 1 112 ? -8.398 -10.214 -17.349 1.00 97.00 112 VAL A CA 1
ATOM 848 C C . VAL A 1 112 ? -6.996 -10.780 -17.543 1.00 97.00 112 VAL A C 1
ATOM 850 O O . VAL A 1 112 ? -6.748 -11.927 -17.185 1.00 97.00 112 VAL A O 1
ATOM 853 N N . SER A 1 113 ? -6.075 -9.965 -18.049 1.00 97.06 113 SER A N 1
ATOM 854 C CA . SER A 1 113 ? -4.663 -10.330 -18.203 1.00 97.06 113 SER A CA 1
ATOM 855 C C . SER A 1 113 ? -3.753 -9.264 -17.605 1.00 97.06 113 SER A C 1
ATOM 857 O O . SER A 1 113 ? -4.106 -8.081 -17.591 1.00 97.06 113 SER A O 1
ATOM 859 N N . LEU A 1 114 ? -2.594 -9.687 -17.101 1.00 95.44 114 LEU A N 1
ATOM 860 C CA . LEU A 1 114 ? -1.589 -8.794 -16.521 1.00 95.44 114 LEU A CA 1
ATOM 861 C C . LEU A 1 114 ? -0.576 -8.394 -17.601 1.00 95.44 114 LEU A C 1
ATOM 863 O O . LEU A 1 114 ? 0.128 -9.244 -18.135 1.00 95.44 114 LEU A O 1
ATOM 867 N N . TRP A 1 115 ? -0.505 -7.103 -17.930 1.00 94.12 115 TRP A N 1
ATOM 868 C CA . TRP A 1 115 ? 0.420 -6.603 -18.959 1.00 94.12 115 TRP A CA 1
ATOM 869 C C . TRP A 1 115 ? 1.828 -6.318 -18.430 1.00 94.12 115 TRP A C 1
ATOM 871 O O . TRP A 1 115 ? 2.801 -6.560 -19.137 1.00 94.12 115 TRP A O 1
ATOM 881 N N . ALA A 1 116 ? 1.932 -5.781 -17.216 1.00 93.19 116 ALA A N 1
ATOM 882 C CA . ALA A 1 116 ? 3.191 -5.449 -16.560 1.00 93.19 116 ALA A CA 1
ATOM 883 C C . ALA A 1 116 ? 3.010 -5.514 -15.037 1.00 93.19 116 ALA A C 1
ATOM 885 O O . ALA A 1 116 ? 1.932 -5.191 -14.534 1.00 93.19 116 ALA A O 1
ATOM 886 N N . ASP A 1 117 ? 4.065 -5.917 -14.331 1.00 94.06 117 ASP A N 1
ATOM 887 C CA . ASP A 1 117 ? 4.148 -5.951 -12.867 1.00 94.06 117 ASP A CA 1
ATOM 888 C C . ASP A 1 117 ? 5.426 -5.238 -12.431 1.00 94.06 117 ASP A C 1
ATOM 890 O O . ASP A 1 117 ? 6.515 -5.813 -12.405 1.00 94.06 117 ASP A O 1
ATOM 894 N N . GLU A 1 118 ? 5.307 -3.932 -12.218 1.00 94.81 118 GLU A N 1
ATOM 895 C CA . GLU A 1 118 ? 6.445 -3.050 -12.000 1.00 94.81 118 GLU A CA 1
ATOM 896 C C . GLU A 1 118 ? 6.040 -1.946 -11.025 1.00 94.81 118 GLU A C 1
ATOM 898 O O . GLU A 1 118 ? 4.982 -1.329 -11.173 1.00 94.81 118 GLU A O 1
ATOM 903 N N . ASN A 1 119 ? 6.895 -1.673 -10.041 1.00 94.94 119 ASN A N 1
ATOM 904 C CA . ASN A 1 119 ? 6.780 -0.484 -9.209 1.00 94.94 119 ASN A CA 1
ATOM 905 C C . ASN A 1 119 ? 7.792 0.548 -9.695 1.00 94.94 119 ASN A C 1
ATOM 907 O O . ASN A 1 119 ? 8.931 0.177 -9.964 1.00 94.94 119 ASN A O 1
ATOM 911 N N . ARG A 1 120 ? 7.382 1.816 -9.772 1.00 93.69 120 ARG A N 1
ATOM 912 C CA . ARG A 1 120 ? 8.214 2.893 -10.312 1.00 93.69 120 ARG A CA 1
ATOM 913 C C . ARG A 1 120 ? 8.552 3.931 -9.259 1.00 93.69 120 ARG A C 1
ATOM 915 O O . ARG A 1 120 ? 7.699 4.300 -8.446 1.00 93.69 120 ARG A O 1
ATOM 922 N N . VAL A 1 121 ? 9.779 4.437 -9.303 1.00 94.31 121 VAL A N 1
ATOM 923 C CA . VAL A 1 121 ? 10.214 5.588 -8.501 1.00 94.31 121 VAL A CA 1
ATOM 924 C C . VAL A 1 121 ? 10.901 6.578 -9.431 1.00 94.31 121 VAL A C 1
ATOM 926 O O . VAL A 1 121 ? 11.894 6.240 -10.060 1.00 94.31 121 VAL A O 1
ATOM 929 N N . ALA A 1 122 ? 10.382 7.806 -9.495 1.00 97.00 122 ALA A N 1
ATOM 930 C CA . ALA A 1 122 ? 10.792 8.796 -10.488 1.00 97.00 122 ALA A CA 1
ATOM 931 C C . ALA A 1 122 ? 11.336 10.092 -9.847 1.00 97.00 122 ALA A C 1
ATOM 933 O O . ALA A 1 122 ? 10.614 11.092 -9.770 1.00 97.00 122 ALA A O 1
ATOM 934 N N . PRO A 1 123 ? 12.576 10.105 -9.316 1.00 97.62 123 PRO A N 1
ATOM 935 C CA . PRO A 1 123 ? 13.218 11.327 -8.841 1.00 97.62 123 PRO A CA 1
ATOM 936 C C . PRO A 1 123 ? 13.445 12.353 -9.961 1.00 97.62 123 PRO A C 1
ATOM 938 O O . PRO A 1 123 ? 13.689 12.009 -11.117 1.00 97.62 123 PRO A O 1
ATOM 941 N N . LEU A 1 124 ? 13.429 13.630 -9.576 1.00 98.25 124 LEU A N 1
ATOM 942 C CA . LEU A 1 124 ? 13.775 14.765 -10.429 1.00 98.25 124 LEU A CA 1
ATOM 943 C C . LEU A 1 124 ? 15.186 15.256 -10.091 1.00 98.25 124 LEU A C 1
ATOM 945 O O . LEU A 1 124 ? 15.462 15.618 -8.946 1.00 98.25 124 LEU A O 1
ATOM 949 N N . PHE A 1 125 ? 16.050 15.334 -11.097 1.00 98.19 125 PHE A N 1
ATOM 950 C CA . PHE A 1 125 ? 17.372 15.946 -10.999 1.00 98.19 125 PHE A CA 1
ATOM 951 C C . PHE A 1 125 ? 17.361 17.282 -11.729 1.00 98.19 125 PHE A C 1
ATOM 953 O O . PHE A 1 125 ? 16.905 17.363 -12.865 1.00 98.19 125 PHE A O 1
ATOM 960 N N . GLN A 1 126 ? 17.872 18.334 -11.094 1.00 98.25 126 GLN A N 1
ATOM 961 C CA . GLN A 1 126 ? 18.001 19.653 -11.706 1.00 98.25 126 GLN A CA 1
ATOM 962 C C . GLN A 1 126 ? 19.479 19.963 -11.957 1.00 98.25 126 GLN A C 1
ATOM 964 O O . GLN A 1 126 ? 20.292 19.908 -11.036 1.00 98.25 126 GLN A O 1
ATOM 969 N N . LEU A 1 127 ? 19.804 20.296 -13.203 1.00 98.38 127 LEU A N 1
ATOM 970 C CA . LEU A 1 127 ? 21.153 20.556 -13.692 1.00 98.38 127 LEU A CA 1
ATOM 971 C C . LEU A 1 127 ? 21.355 22.062 -13.924 1.00 98.38 127 LEU A C 1
ATOM 973 O O . LEU A 1 127 ? 20.408 22.860 -13.801 1.00 98.38 127 LEU A O 1
ATOM 977 N N . ALA A 1 128 ? 22.589 22.476 -14.231 1.00 98.19 128 ALA A N 1
ATOM 978 C CA . ALA A 1 128 ? 22.872 23.890 -14.466 1.00 98.19 128 ALA A CA 1
ATOM 979 C C . ALA A 1 128 ? 22.138 24.402 -15.716 1.00 98.19 128 ALA A C 1
ATOM 981 O O . ALA A 1 128 ? 21.524 25.472 -15.680 1.00 98.19 128 ALA A O 1
ATOM 982 N N . ASP A 1 129 ? 22.132 23.608 -16.791 1.00 98.12 129 ASP A N 1
ATOM 983 C CA . ASP A 1 129 ? 21.486 23.941 -18.058 1.00 98.12 129 ASP A CA 1
ATOM 984 C C . ASP A 1 129 ? 21.003 22.702 -18.843 1.00 98.12 129 ASP A C 1
ATOM 986 O O . ASP A 1 129 ? 21.041 21.562 -18.374 1.00 98.12 129 ASP A O 1
ATOM 990 N N . VAL A 1 130 ? 20.487 22.944 -20.051 1.00 98.06 130 VAL A N 1
ATOM 991 C CA . VAL A 1 130 ? 19.936 21.910 -20.941 1.00 98.06 130 VAL A CA 1
ATOM 992 C C . VAL A 1 130 ? 21.022 20.975 -21.490 1.00 98.06 130 VAL A C 1
ATOM 994 O O . VAL A 1 130 ? 20.747 19.801 -21.745 1.00 98.06 130 VAL A O 1
ATOM 997 N N . ALA A 1 131 ? 22.247 21.467 -21.695 1.00 97.94 131 ALA A N 1
ATOM 998 C CA . ALA A 1 131 ? 23.343 20.648 -22.202 1.00 97.94 131 ALA A CA 1
ATOM 999 C C . ALA A 1 131 ? 23.801 19.643 -21.137 1.00 97.94 131 ALA A C 1
ATOM 1001 O O . ALA A 1 131 ? 23.962 18.460 -21.447 1.00 97.94 131 ALA A O 1
ATOM 1002 N N . GLU A 1 132 ? 23.913 20.084 -19.882 1.00 98.31 132 GLU A N 1
ATOM 1003 C CA . GLU A 1 132 ? 24.196 19.197 -18.751 1.00 98.31 132 GLU A CA 1
ATOM 1004 C C . GLU A 1 132 ? 23.070 18.188 -18.510 1.00 98.31 132 GLU A C 1
ATOM 1006 O O . GLU A 1 132 ? 23.350 17.008 -18.317 1.00 98.31 132 GLU A O 1
ATOM 1011 N N . ALA A 1 133 ? 21.802 18.608 -18.583 1.00 98.38 133 ALA A N 1
ATOM 1012 C CA . ALA A 1 133 ? 20.657 17.699 -18.467 1.00 98.38 133 ALA A CA 1
ATOM 1013 C C . ALA A 1 133 ? 20.688 16.587 -19.527 1.00 98.38 133 ALA A C 1
ATOM 1015 O O . ALA A 1 133 ? 20.457 15.416 -19.219 1.00 98.38 133 ALA A O 1
ATOM 1016 N N . ARG A 1 134 ? 21.027 16.935 -20.774 1.00 97.56 134 ARG A N 1
ATOM 1017 C CA . ARG A 1 134 ? 21.171 15.960 -21.861 1.00 97.56 134 ARG A CA 1
ATOM 1018 C C . ARG A 1 134 ? 22.294 14.962 -21.588 1.00 97.56 134 ARG A C 1
ATOM 1020 O O . ARG A 1 134 ? 22.097 13.767 -21.802 1.00 97.56 134 ARG A O 1
ATOM 1027 N N . GLU A 1 135 ? 23.467 15.437 -21.172 1.00 98.00 135 GLU A N 1
ATOM 1028 C CA . GLU A 1 135 ? 24.593 14.538 -20.907 1.00 98.00 135 GLU A CA 1
ATOM 1029 C C . GLU A 1 135 ? 24.334 13.669 -19.672 1.00 98.00 135 GLU A C 1
ATOM 1031 O O . GLU A 1 135 ? 24.602 12.472 -19.721 1.00 98.00 135 GLU A O 1
ATOM 1036 N N . PHE A 1 136 ? 23.722 14.224 -18.622 1.00 98.19 136 PHE A N 1
ATOM 1037 C CA . PHE A 1 136 ? 23.281 13.470 -17.450 1.00 98.19 136 PHE A CA 1
ATOM 1038 C C . PHE A 1 136 ? 22.343 12.319 -17.835 1.00 98.19 136 PHE A C 1
ATOM 1040 O O . PHE A 1 136 ? 22.621 11.174 -17.487 1.00 98.19 136 PHE A O 1
ATOM 1047 N N . ALA A 1 137 ? 21.284 12.588 -18.609 1.00 97.56 137 ALA A N 1
ATOM 1048 C CA . ALA A 1 137 ? 20.350 11.554 -19.064 1.00 97.56 137 ALA A CA 1
ATOM 1049 C C . ALA A 1 137 ? 21.070 10.425 -19.825 1.00 97.56 137 ALA A C 1
ATOM 1051 O O . ALA A 1 137 ? 20.903 9.245 -19.525 1.00 97.56 137 ALA A O 1
ATOM 1052 N N . ARG A 1 138 ? 21.960 10.795 -20.754 1.00 96.94 138 ARG A N 1
ATOM 1053 C CA . ARG A 1 138 ? 22.741 9.838 -21.547 1.00 96.94 138 ARG A CA 1
ATOM 1054 C C . ARG A 1 138 ? 23.687 8.995 -20.684 1.00 96.94 138 ARG A C 1
ATOM 1056 O O . ARG A 1 138 ? 23.898 7.818 -20.970 1.00 96.94 138 ARG A O 1
ATOM 1063 N N . GLN A 1 139 ? 24.272 9.591 -19.644 1.00 97.81 139 GLN A N 1
ATOM 1064 C CA . GLN A 1 139 ? 25.150 8.894 -18.703 1.00 97.81 139 GLN A CA 1
ATOM 1065 C C . GLN A 1 139 ? 24.381 7.931 -17.800 1.00 97.81 139 GLN A C 1
ATOM 1067 O O . GLN A 1 139 ? 24.868 6.827 -17.560 1.00 97.81 139 GLN A O 1
ATOM 1072 N N . VAL A 1 140 ? 23.192 8.317 -17.332 1.00 97.50 140 VAL A N 1
ATOM 1073 C CA . VAL A 1 140 ? 22.318 7.454 -16.526 1.00 97.50 140 VAL A CA 1
ATOM 1074 C C . VAL A 1 140 ? 21.924 6.210 -17.320 1.00 97.50 140 VAL A C 1
ATOM 1076 O O . VAL A 1 140 ? 22.152 5.098 -16.846 1.00 97.50 140 VAL A O 1
ATOM 1079 N N . GLU A 1 141 ? 21.442 6.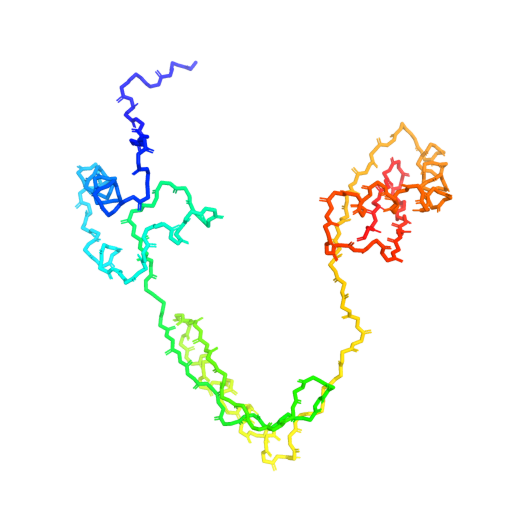382 -18.553 1.00 94.69 141 GLU A N 1
ATOM 1080 C CA . GLU A 1 141 ? 21.083 5.266 -19.441 1.00 94.69 141 GLU A CA 1
ATOM 1081 C C . GLU A 1 141 ? 22.284 4.347 -19.717 1.00 94.69 141 GLU A C 1
ATOM 1083 O O . GLU A 1 141 ? 22.182 3.123 -19.622 1.00 94.69 141 GLU A O 1
ATOM 1088 N N . ALA A 1 142 ? 23.460 4.923 -19.991 1.00 97.06 142 ALA A N 1
ATOM 1089 C CA . ALA A 1 142 ? 24.685 4.153 -20.215 1.00 97.06 142 ALA A CA 1
ATOM 1090 C C . ALA A 1 142 ? 25.182 3.409 -18.960 1.00 97.06 142 ALA A C 1
ATOM 1092 O O . ALA A 1 142 ? 25.938 2.445 -19.078 1.00 97.06 142 ALA A O 1
ATOM 1093 N N . SER A 1 143 ? 24.762 3.842 -17.768 1.00 97.19 143 SER A N 1
ATOM 1094 C CA . SER A 1 143 ? 25.179 3.278 -16.479 1.00 97.19 143 SER A CA 1
ATOM 1095 C C . SER A 1 143 ? 24.209 2.228 -15.930 1.00 97.19 143 SER A C 1
ATOM 1097 O O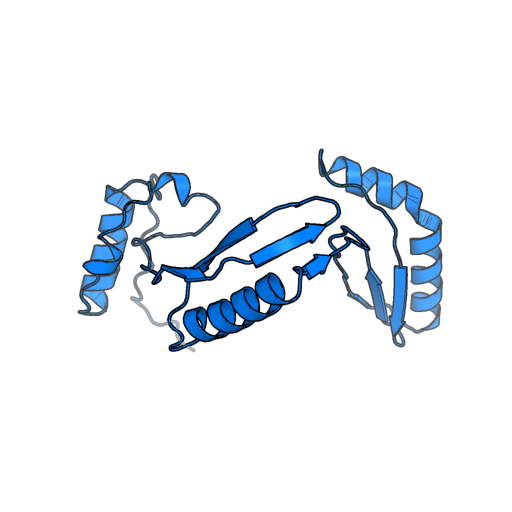 . SER A 1 143 ? 24.344 1.848 -14.767 1.00 97.19 143 SER A O 1
ATOM 1099 N N . PHE A 1 144 ? 23.256 1.737 -16.735 1.00 97.44 144 PHE A N 1
ATOM 1100 C CA . PHE A 1 144 ? 22.202 0.819 -16.288 1.00 97.44 144 PHE A CA 1
ATOM 1101 C C . PHE A 1 144 ? 22.717 -0.357 -15.443 1.00 97.44 144 PHE A C 1
ATOM 1103 O O . PHE A 1 144 ? 22.222 -0.567 -14.343 1.00 97.44 144 PHE A O 1
ATOM 1110 N N . GLU A 1 145 ? 23.739 -1.091 -15.895 1.00 98.06 145 GLU A N 1
ATOM 1111 C CA . GLU A 1 145 ? 24.248 -2.260 -15.155 1.00 98.06 145 GLU A CA 1
ATOM 1112 C C . GLU A 1 145 ? 24.872 -1.887 -13.802 1.00 98.06 145 GLU A C 1
ATOM 1114 O O . GLU A 1 145 ? 24.722 -2.619 -12.824 1.00 98.06 145 GLU A O 1
ATOM 1119 N N . ALA A 1 146 ? 25.535 -0.730 -13.716 1.00 97.88 146 ALA A N 1
ATOM 1120 C CA . ALA A 1 146 ? 26.089 -0.241 -12.457 1.00 97.88 146 ALA A CA 1
ATOM 1121 C C . ALA A 1 146 ? 24.971 0.186 -11.495 1.00 97.88 146 ALA A C 1
ATOM 1123 O O . ALA A 1 146 ? 24.970 -0.208 -10.330 1.00 97.88 146 ALA A O 1
ATOM 1124 N N . LEU A 1 147 ? 23.980 0.929 -11.999 1.00 97.25 147 LEU A N 1
ATOM 1125 C CA . LEU A 1 147 ? 22.794 1.324 -11.234 1.00 97.25 147 LEU A CA 1
ATOM 1126 C C . LEU A 1 147 ? 22.013 0.103 -10.747 1.00 97.25 147 LEU A C 1
ATOM 1128 O O . LEU A 1 147 ? 21.583 0.060 -9.597 1.00 97.25 147 LEU A O 1
ATOM 1132 N N . ARG A 1 148 ? 21.873 -0.910 -11.602 1.00 97.56 148 ARG A N 1
ATOM 1133 C CA . ARG A 1 148 ? 21.223 -2.177 -11.285 1.00 97.56 148 ARG A CA 1
ATOM 1134 C C . ARG A 1 148 ? 21.948 -2.917 -10.172 1.00 97.56 148 ARG A C 1
ATOM 1136 O O . ARG A 1 148 ? 21.292 -3.350 -9.229 1.00 97.56 148 ARG A O 1
ATOM 1143 N N . ALA A 1 149 ? 23.271 -3.045 -10.259 1.00 97.81 149 ALA A N 1
ATOM 1144 C CA . ALA A 1 149 ? 24.065 -3.711 -9.231 1.00 97.81 149 ALA A CA 1
ATOM 1145 C C . ALA A 1 149 ? 23.899 -3.035 -7.860 1.00 97.81 149 ALA A C 1
ATOM 1147 O O . ALA A 1 149 ? 23.634 -3.718 -6.871 1.00 97.81 149 ALA A O 1
ATOM 1148 N N . GLU A 1 150 ? 23.982 -1.704 -7.813 1.00 97.44 150 GLU A N 1
ATOM 1149 C CA . GLU A 1 150 ? 23.791 -0.937 -6.577 1.00 97.44 150 GLU A CA 1
ATOM 1150 C C . GLU A 1 150 ? 22.352 -1.047 -6.049 1.00 97.44 150 GLU A C 1
ATOM 1152 O O . GLU A 1 150 ? 22.143 -1.324 -4.868 1.00 97.44 150 GLU A O 1
ATOM 1157 N N . ALA A 1 151 ? 21.343 -0.900 -6.913 1.00 95.88 151 ALA A N 1
ATOM 1158 C CA . ALA A 1 151 ? 19.938 -0.982 -6.518 1.00 95.88 151 ALA A CA 1
ATOM 1159 C C . ALA A 1 151 ? 19.576 -2.373 -5.973 1.00 95.88 151 ALA A C 1
ATOM 1161 O O . ALA A 1 151 ? 18.997 -2.486 -4.887 1.00 95.88 151 ALA A O 1
ATOM 1162 N N . GLU A 1 152 ? 19.951 -3.439 -6.685 1.00 97.38 152 GLU A N 1
ATOM 1163 C CA . GLU A 1 152 ? 19.671 -4.820 -6.281 1.00 97.38 152 GLU A CA 1
ATOM 1164 C C . GLU A 1 152 ? 20.479 -5.243 -5.040 1.00 97.38 152 GLU A C 1
ATOM 1166 O O . GLU A 1 152 ? 20.030 -6.106 -4.288 1.00 97.38 152 GLU A O 1
ATOM 1171 N N . ALA A 1 153 ? 21.614 -4.600 -4.740 1.00 97.75 153 ALA A N 1
ATOM 1172 C CA . ALA A 1 153 ? 22.349 -4.842 -3.495 1.00 97.75 153 ALA A CA 1
ATOM 1173 C C . ALA A 1 153 ? 21.594 -4.355 -2.240 1.00 97.75 153 ALA A C 1
ATOM 1175 O O . ALA A 1 153 ? 21.807 -4.885 -1.147 1.00 97.75 153 ALA A O 1
ATOM 1176 N N . THR A 1 154 ? 20.679 -3.386 -2.375 1.00 96.94 154 THR A N 1
ATOM 1177 C CA . THR A 1 154 ? 19.898 -2.851 -1.239 1.00 96.94 154 THR A CA 1
ATOM 1178 C C . THR A 1 154 ? 18.724 -3.737 -0.820 1.00 96.94 154 THR A C 1
ATOM 1180 O O . THR A 1 154 ? 18.168 -3.566 0.268 1.00 96.94 154 THR A O 1
ATOM 1183 N N . THR A 1 155 ? 18.318 -4.689 -1.664 1.00 95.25 155 THR A N 1
ATOM 1184 C CA . THR A 1 155 ? 17.112 -5.490 -1.448 1.00 95.25 155 THR A CA 1
ATOM 1185 C C . THR A 1 155 ? 17.249 -6.895 -2.012 1.00 95.25 155 THR A C 1
ATOM 1187 O O . THR A 1 155 ? 17.615 -7.116 -3.156 1.00 95.25 155 THR A O 1
ATOM 1190 N N . ARG A 1 156 ? 16.837 -7.893 -1.229 1.00 95.38 156 ARG A N 1
ATOM 1191 C CA . ARG A 1 156 ? 16.812 -9.287 -1.698 1.00 95.38 156 ARG A CA 1
ATOM 1192 C C . ARG A 1 156 ? 15.775 -9.547 -2.800 1.00 95.38 156 ARG A C 1
ATOM 1194 O O . ARG A 1 156 ? 15.935 -10.494 -3.566 1.00 95.38 156 ARG A O 1
ATOM 1201 N N . HIS A 1 157 ? 14.713 -8.738 -2.851 1.00 95.56 157 HIS A N 1
ATOM 1202 C CA . HIS A 1 157 ? 13.529 -8.982 -3.686 1.00 95.56 157 HIS A CA 1
ATOM 1203 C C . HIS A 1 157 ? 13.445 -8.069 -4.905 1.00 95.56 157 HIS A C 1
ATOM 1205 O O . HIS A 1 157 ? 12.889 -8.471 -5.921 1.00 95.56 157 HIS A O 1
ATOM 1211 N N . GLY A 1 158 ? 13.965 -6.844 -4.804 1.00 95.38 158 GLY A N 1
ATOM 1212 C CA . GLY A 1 158 ? 13.898 -5.881 -5.899 1.00 95.38 158 GLY A CA 1
ATOM 1213 C C . GLY A 1 158 ? 14.800 -6.280 -7.061 1.00 95.38 158 GLY A C 1
ATOM 1214 O O . GLY A 1 158 ? 15.882 -6.839 -6.865 1.00 95.38 158 GLY A O 1
ATOM 1215 N N . ARG A 1 159 ? 14.333 -5.996 -8.274 1.00 96.50 159 ARG A N 1
ATOM 1216 C CA . ARG A 1 159 ? 15.089 -6.119 -9.520 1.00 96.50 159 ARG A CA 1
ATOM 1217 C C . ARG A 1 159 ? 14.908 -4.827 -10.294 1.00 96.50 159 ARG A C 1
ATOM 1219 O O . ARG A 1 159 ? 13.771 -4.389 -10.450 1.00 96.50 159 ARG A O 1
ATOM 1226 N N . LEU A 1 160 ? 16.006 -4.222 -10.741 1.00 96.94 160 LEU A N 1
ATOM 1227 C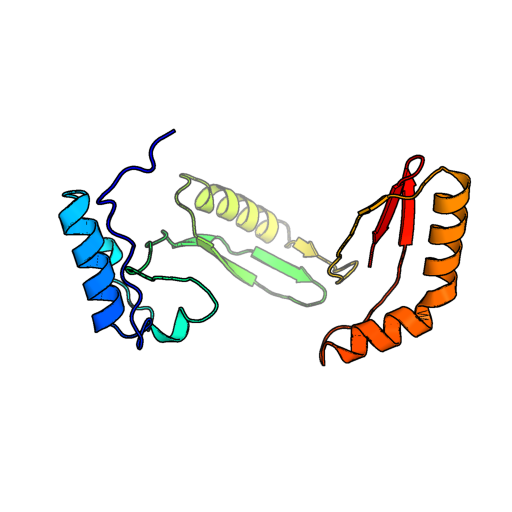 CA . LEU A 1 160 ? 15.921 -3.034 -11.586 1.00 96.94 160 LEU A CA 1
ATOM 1228 C C . LEU A 1 160 ? 15.682 -3.499 -13.021 1.00 96.94 160 LEU A C 1
ATOM 1230 O O . LEU A 1 160 ? 16.537 -4.161 -13.610 1.00 96.94 160 LEU A O 1
ATOM 1234 N N . LEU A 1 161 ? 14.493 -3.210 -13.548 1.00 96.12 161 LEU A N 1
ATOM 1235 C CA . LEU A 1 161 ? 14.055 -3.732 -14.844 1.00 96.12 161 LEU A CA 1
ATOM 1236 C C . LEU A 1 161 ? 14.467 -2.823 -16.001 1.00 96.12 161 LEU A C 1
ATOM 1238 O O . LEU A 1 161 ? 14.850 -3.319 -17.059 1.00 96.12 161 LEU A O 1
ATOM 1242 N N . ARG A 1 162 ? 14.399 -1.505 -15.799 1.00 95.19 162 ARG A N 1
ATOM 1243 C CA . ARG A 1 162 ? 14.830 -0.483 -16.757 1.00 95.19 162 ARG A CA 1
ATOM 1244 C C . ARG A 1 162 ? 15.104 0.833 -16.033 1.00 95.19 162 ARG A C 1
ATOM 1246 O O . ARG A 1 162 ? 14.817 0.950 -14.851 1.00 95.19 162 ARG A O 1
ATOM 1253 N N . VAL A 1 163 ? 15.684 1.787 -16.749 1.00 96.94 163 VAL A N 1
ATOM 1254 C CA . VAL A 1 163 ? 15.805 3.179 -16.315 1.00 96.94 163 VAL A CA 1
ATOM 1255 C C . VAL A 1 163 ? 15.523 4.050 -17.530 1.00 96.94 163 VAL A C 1
ATOM 1257 O O . VAL A 1 163 ? 16.233 3.933 -18.528 1.00 96.94 163 VAL A O 1
ATOM 1260 N N . ASP A 1 164 ? 14.507 4.902 -17.444 1.00 96.44 164 ASP A N 1
ATOM 1261 C CA . ASP A 1 164 ? 14.110 5.806 -18.522 1.00 96.44 164 ASP A CA 1
ATOM 1262 C C . ASP A 1 164 ? 14.355 7.262 -18.094 1.00 96.44 164 ASP A C 1
ATOM 1264 O O . ASP A 1 164 ? 13.921 7.695 -17.025 1.00 96.44 164 ASP A O 1
ATOM 1268 N N . CYS A 1 165 ? 15.039 8.056 -18.920 1.00 97.69 165 CYS A N 1
ATOM 1269 C CA . CYS A 1 165 ? 15.249 9.478 -18.648 1.00 97.69 165 CYS A CA 1
ATOM 1270 C C . CYS A 1 165 ? 14.279 10.355 -19.449 1.00 97.69 165 CYS A C 1
ATOM 1272 O O . CYS A 1 165 ? 14.187 10.257 -20.672 1.00 97.69 165 CYS A O 1
ATOM 1274 N N . ILE A 1 166 ? 13.596 11.278 -18.765 1.00 97.75 166 ILE A N 1
ATOM 1275 C CA . ILE A 1 166 ? 12.659 12.242 -19.359 1.00 97.75 166 ILE A CA 1
ATOM 1276 C C . ILE A 1 166 ? 13.179 13.668 -19.103 1.00 97.75 166 ILE A C 1
ATOM 1278 O O . ILE A 1 166 ? 12.952 14.226 -18.024 1.00 97.75 166 ILE A O 1
ATOM 1282 N N . PRO A 1 167 ? 13.891 14.282 -20.068 1.00 96.31 167 PRO A N 1
ATOM 1283 C CA . PRO A 1 167 ? 14.379 15.653 -19.938 1.00 96.31 167 PRO A CA 1
ATOM 1284 C C . PRO A 1 167 ? 13.260 16.696 -20.079 1.00 96.31 167 PRO A C 1
ATOM 1286 O O . PRO A 1 167 ? 12.464 16.650 -21.019 1.00 96.31 167 PRO A O 1
ATOM 1289 N N . ILE A 1 168 ? 13.253 17.691 -19.191 1.00 97.31 168 ILE A N 1
ATOM 1290 C CA . ILE A 1 168 ? 12.371 18.865 -19.198 1.00 97.31 168 ILE A CA 1
ATOM 1291 C C . ILE A 1 168 ? 13.239 20.112 -18.970 1.00 97.31 168 ILE A C 1
ATOM 1293 O O . ILE A 1 168 ? 13.519 20.523 -17.846 1.00 97.31 168 ILE A O 1
ATOM 1297 N N . GLY A 1 169 ? 13.715 20.731 -20.052 1.00 97.06 169 GLY A N 1
ATOM 1298 C CA . GLY A 1 169 ? 14.646 21.858 -19.950 1.00 97.06 169 GLY A CA 1
ATOM 1299 C C . GLY A 1 169 ? 15.962 21.444 -19.282 1.00 97.06 169 GLY A C 1
ATOM 1300 O O . GLY A 1 169 ? 16.677 20.603 -19.818 1.00 97.06 169 GLY A O 1
ATOM 1301 N N . ARG A 1 170 ? 16.291 22.054 -18.134 1.00 97.81 170 ARG A N 1
ATOM 1302 C CA . ARG A 1 170 ? 17.479 21.709 -17.326 1.00 97.81 170 ARG A CA 1
ATOM 1303 C C . ARG A 1 170 ? 17.195 20.666 -16.241 1.00 97.81 170 ARG A C 1
ATOM 1305 O O . ARG A 1 170 ? 18.021 20.460 -15.361 1.00 97.81 170 ARG A O 1
ATOM 1312 N N . GLU A 1 171 ? 16.015 20.063 -16.250 1.00 98.44 171 GLU A N 1
ATOM 1313 C CA . GLU A 1 171 ? 15.614 19.024 -15.305 1.00 98.44 171 GLU A CA 1
ATOM 1314 C C . GLU A 1 171 ? 15.503 17.678 -16.021 1.00 98.44 171 GLU A C 1
ATOM 1316 O O . GLU A 1 171 ? 15.196 17.628 -17.211 1.00 98.44 171 GLU A O 1
ATOM 1321 N N . VAL A 1 172 ? 15.751 16.583 -15.309 1.00 98.44 172 VAL A N 1
ATOM 1322 C CA . VAL A 1 172 ? 15.592 15.216 -15.814 1.00 98.44 172 VAL A CA 1
ATOM 1323 C C . VAL A 1 172 ? 14.842 14.403 -14.772 1.00 98.44 172 VAL A C 1
ATOM 1325 O O . VAL A 1 172 ? 15.307 14.262 -13.640 1.00 98.44 172 VAL A O 1
ATOM 1328 N N . ILE A 1 173 ? 13.683 13.869 -15.152 1.00 98.44 173 ILE A N 1
ATOM 1329 C CA . ILE A 1 173 ? 13.007 12.826 -14.378 1.00 98.44 173 ILE A CA 1
ATOM 1330 C C . ILE A 1 173 ? 13.659 11.502 -14.765 1.00 98.44 173 ILE A C 1
ATOM 1332 O O . ILE A 1 173 ? 13.728 11.181 -15.951 1.00 98.44 173 ILE A O 1
ATOM 1336 N N . VAL A 1 174 ? 14.152 10.756 -13.784 1.00 98.06 174 VAL A N 1
ATOM 1337 C CA . VAL A 1 174 ? 14.734 9.427 -14.005 1.00 98.06 174 VAL A CA 1
ATOM 1338 C C . VAL A 1 174 ? 13.754 8.404 -13.462 1.00 98.06 174 VAL A C 1
ATOM 1340 O O . VAL A 1 174 ? 13.569 8.341 -12.255 1.00 98.06 174 VAL A O 1
ATOM 1343 N N . ASP A 1 175 ? 13.102 7.654 -14.340 1.00 97.00 175 ASP A N 1
ATOM 1344 C CA . ASP A 1 175 ? 12.096 6.650 -14.000 1.00 97.00 175 ASP A CA 1
ATOM 1345 C C . ASP A 1 175 ? 12.765 5.274 -13.868 1.00 97.00 175 ASP A C 1
ATOM 1347 O O . ASP A 1 175 ? 13.232 4.719 -14.866 1.00 97.00 175 ASP A O 1
ATOM 1351 N N . PHE A 1 176 ? 12.870 4.774 -12.633 1.00 95.44 176 PHE A N 1
ATOM 1352 C CA . PHE A 1 176 ? 13.423 3.455 -12.290 1.00 95.44 176 PHE A CA 1
ATOM 1353 C C . PHE A 1 176 ? 12.324 2.390 -12.220 1.00 95.44 176 PHE A C 1
ATOM 1355 O O . PHE A 1 176 ? 11.250 2.704 -11.650 1.00 95.44 176 PHE A O 1
#

Secondary structure (DSSP, 8-state):
----TT-PPPPP-TTTTSHHHHHHHHHHHHHHH----HHHH---S-GGGGTTT-SS--------EEEEEEEEEEESS-EEEEEEEEE--STTHHHHHHHHHHHHHHTT-EEE-----------EEE-SSHHHHHHHHHHHHHTHHHHHHHHHHT-SS------EEEEETTEEEEE-

pLDDT: mean 95.39, std 7.38, range [51.34, 98.75]

Foldseek 3Di:
DDDDPPDDDQDDDPPQQQLVNLCVSLVVVCVVPVDDCPVQNPAPDRSVVCVPVDGNHNHHDDFDKDWADQAAEDEDPDGGTDIDIDTDPDPCPRVVRNVVRVVQVVVVGDYDYDPDDDDKDKDKDAAPWQVVLVVVQVVCQVCQVVVQVVVCVVDVPDGDPHWHWDDDTRMITIID

Radius of gyration: 25.52 Å; chains: 1; bounding box: 51×54×51 Å

Sequence (176 aa):
MERPRGIELVPRLDDAYSAESIARRRRWIEERTGASLAHVGAFSLDGERMRGNIENPIGAVQMPLGVAGPLLVEGDHARGTFYVPLATTEGALVRSYERGMVALTRAGGARVSLWADENRVAPLFQLADVAEAREFARQVEASFEALRAEAEATTRHGRLLRVDCIPIGREVIVDF

=== Feature glossary ===
Key to the feature types in this record:

pLDDT. pLDDT is the predicted lDDT-Cα score: AlphaFold's confidence that the local environment of each residue (all inter-atomic distances within 15 Å) is correctly placed. It is a per-residue number between 0 and 100, with higher meaning more reliable.

Radius of gyration, Cα contacts, bounding box. The geometric summary reports three shape descriptors. Rg (radius of gyration) measures how spread out the Cα atoms are about their centre of mass; compact globular proteins have small Rg, elongated or unfolded ones large. Cα contacts (<8 Å, |i−j|>4) count long-range residue pairs in spatial proximity — high for tightly packed folds, near zero for rods or random coil. The bounding-box extents give the protein's footprint along x, y, z in Å.

Backbone torsions (φ/ψ). Backbone dihedral angles. Every residue except chain termini has a φ (preceding-C → N → Cα → C) and a ψ (N → Cα → C → next-N). They are reported in degrees following the IUPAC sign convention. Secondary structure is essentially a statement about which (φ, ψ) basin each residue occupies.

Contact-map, Ramachandran, and PAE plots. Plot images: a contact map (which residues are close in 3D, as an N×N binary image), a Ramachandran scatter (backbone torsion angles, revealing secondary-structure composition at a glance), and — for AlphaFold structures — a PAE heatmap (pairwise prediction confidence).

Predicted aligned error. Predicted Aligned Error (PAE) is an AlphaFold confidence matrix: entry (i, j) is the expected error in the position of residue j, in ångströms, when the prediction is superimposed on the true structure at residue i. Low PAE within a block of residues means that block is internally rigid and well-predicted; high PAE between two blocks means their relative placement is uncertain even if each block individually is confident.

Secondary structure (3-state, P-SEA). Three-state secondary structure (P-SEA) collapses the eight DSSP classes into helix (a), strand (b), and coil (c). P-SEA assigns these from Cα geometry alone — distances and angles — without requiring backbone oxygens, so it works on any Cα trace.

Solvent-accessible surface area. Solvent-accessible surface area (SASA) is the area in Å² traced out by the centre of a 1.4 Å probe sphere (a water molecule) rolled over the protein's van der Waals surface (Shrake–Rupley / Lee–Richards construction). Buried residues have near-zero SASA; fully exposed residues can exceed 200 Å². The total SASA scales roughly with the number of surface residues.

Foldseek 3Di. The Foldseek 3Di string encodes local tertiary geometry as a 20-letter alphabet — one character per residue — derived from the relative positions of nearby Cα atoms. Unlike the amino-acid sequence, 3Di is a direct function of the 3D structure, so two proteins with the same fold have similar 3Di strings even at low sequence identity.

B-factor. For experimental (PDB) structures, the B-factor (temperature factor) quantifies the positional spread of each atom in the crystal — a combination of thermal vibration and static disorder — in units of Å². High B-factors mark flexible loops or poorly resolved regions; low B-factors mark the rigid, well-ordered core.

mmCIF coordinates. The mmCIF block holds the 3D Cartesian coordinates of each backbone atom (N, Cα, C, O) in ångströms. mmCIF is the PDB's canonical archive format — a tagged-loop text representation of the atomic model.

InterPro / GO / CATH / organism. Functional annotations link the protein to curated databases. InterPro entries identify conserved domains and families by matching the sequence against member-database signatures (Pfam, PROSITE, CDD, …). Gene Ontology (GO) terms describe molecular function, biological process, and cellular component in a controlled vocabulary. CATH places the structure in a hierarchical fold classification (Class/Architecture/Topology/Homologous-superfamily). The organism is the source species.

Rendered structure images. Structure images are PyMOL renders from six orthogonal camera directions. Cartoon representation draws helices as coils and strands as arrows; sticks shows the backbone as bonds; surface shows the solvent-excluded envelope. Rainbow coloring maps sequence position to hue (blue→red, N→C); chain coloring assigns a distinct color per polypeptide.

Sequence. This is the polypeptide sequence — one letter per residue, N-terminus first. Length ranges from a few dozen residues for small domains to over a thousand for large multi-domain proteins.

Secondary structure (8-state, DSSP). The SS8 string is DSSP's per-residue secondary-structure call. α-helix (H) means an i→i+4 H-bond ladder; β-strand (E) means the residue participates in a β-sheet; 3₁₀ (G) and π (I) are tighter and wider helices; T/S are turns/bends; '-' is loop.

Nearest PDB structures. Structural nearest neighbors (via Foldseek easy-search vs the PDB). Reported per hit: target PDB id, E-value, and alignment TM-score. A TM-score above ~0.5 is the conventional threshold for 'same fold'.